Protein AF-A0A9W7AJX9-F1 (afdb_monomer_lite)

Structure (mmCIF, N/CA/C/O backbone):
data_AF-A0A9W7AJX9-F1
#
_entry.id   AF-A0A9W7AJX9-F1
#
loop_
_atom_site.group_PDB
_atom_site.id
_atom_site.type_symbol
_atom_site.label_atom_id
_atom_site.label_alt_id
_atom_site.label_comp_id
_atom_site.label_asym_id
_atom_site.label_entity_id
_atom_site.label_seq_id
_atom_site.pdbx_PDB_ins_code
_atom_site.Cartn_x
_atom_site.Cartn_y
_atom_site.Cartn_z
_atom_site.occupancy
_atom_site.B_iso_or_equiv
_atom_site.auth_seq_id
_atom_site.auth_comp_id
_atom_site.auth_asym_id
_atom_site.auth_atom_id
_atom_site.pdbx_PDB_model_num
ATOM 1 N N . MET A 1 1 ? 11.569 20.523 -18.823 1.00 48.12 1 MET A N 1
ATOM 2 C CA . MET A 1 1 ? 12.202 19.462 -18.014 1.00 48.12 1 MET A CA 1
ATOM 3 C C . MET A 1 1 ? 12.417 18.278 -18.931 1.00 48.12 1 MET A C 1
ATOM 5 O O . MET A 1 1 ? 11.441 17.774 -19.466 1.00 48.12 1 MET A O 1
ATOM 9 N N . THR A 1 2 ? 13.662 17.919 -19.218 1.00 55.69 2 THR A N 1
ATOM 10 C CA . THR A 1 2 ? 13.986 16.858 -20.180 1.00 55.69 2 THR A CA 1
ATOM 11 C C . THR A 1 2 ? 14.489 15.653 -19.416 1.00 55.69 2 THR A C 1
ATOM 13 O O . THR A 1 2 ? 15.436 15.772 -18.643 1.00 55.69 2 THR A O 1
ATOM 16 N N . ALA A 1 3 ? 13.837 14.516 -19.610 1.00 60.00 3 ALA A N 1
ATOM 17 C CA . ALA A 1 3 ? 14.310 13.248 -19.090 1.00 60.00 3 ALA A CA 1
ATOM 18 C C . ALA A 1 3 ? 15.737 12.938 -19.580 1.00 60.00 3 ALA A C 1
ATOM 20 O O . ALA A 1 3 ? 16.091 13.311 -20.701 1.00 60.00 3 ALA A O 1
ATOM 21 N N . ASP A 1 4 ? 16.548 12.284 -18.740 1.00 67.25 4 ASP A N 1
ATOM 22 C CA . ASP A 1 4 ? 17.967 12.022 -19.009 1.00 67.25 4 ASP A CA 1
ATOM 23 C C . ASP A 1 4 ? 18.208 10.522 -19.288 1.00 67.25 4 ASP A C 1
ATOM 25 O O . ASP A 1 4 ? 18.348 9.729 -18.354 1.00 67.25 4 ASP A O 1
ATOM 29 N N . PRO A 1 5 ? 18.300 10.101 -20.568 1.00 65.69 5 PRO A N 1
ATOM 30 C CA . PRO A 1 5 ? 18.590 8.718 -20.950 1.00 65.69 5 PRO A CA 1
ATOM 31 C C . PRO A 1 5 ? 19.890 8.180 -20.363 1.00 65.69 5 PRO A C 1
ATOM 33 O O . PRO A 1 5 ? 20.031 6.979 -20.128 1.00 65.69 5 PRO A O 1
ATOM 36 N N . ILE A 1 6 ? 20.864 9.070 -20.186 1.00 75.62 6 ILE A N 1
ATOM 37 C CA . ILE A 1 6 ? 22.201 8.724 -19.732 1.00 75.62 6 ILE A CA 1
ATOM 38 C C . ILE A 1 6 ? 22.153 8.448 -18.230 1.00 75.62 6 ILE A C 1
ATOM 40 O O . ILE A 1 6 ? 22.849 7.544 -17.768 1.00 75.62 6 ILE A O 1
ATOM 44 N N . CYS A 1 7 ? 21.286 9.131 -17.478 1.00 83.12 7 CYS A N 1
ATOM 45 C CA . CYS A 1 7 ? 21.107 8.921 -16.042 1.00 83.12 7 CYS A CA 1
ATOM 46 C C . CYS A 1 7 ? 20.819 7.450 -15.696 1.00 83.12 7 CYS A C 1
ATOM 48 O O . CYS A 1 7 ? 21.542 6.872 -14.889 1.00 83.12 7 CYS A O 1
ATOM 50 N N . PHE A 1 8 ? 19.876 6.781 -16.367 1.00 80.19 8 PHE A N 1
ATOM 51 C CA . PHE A 1 8 ? 19.540 5.380 -16.049 1.00 80.19 8 PHE A CA 1
ATOM 52 C C . PHE A 1 8 ? 20.730 4.436 -16.226 1.00 80.19 8 PHE A C 1
ATOM 54 O O . PHE A 1 8 ? 21.045 3.637 -15.349 1.00 80.19 8 PHE A O 1
ATOM 61 N N . VAL A 1 9 ? 21.437 4.556 -17.350 1.00 79.94 9 VAL A N 1
ATOM 62 C CA . VAL A 1 9 ? 22.540 3.645 -17.690 1.00 79.94 9 VAL A CA 1
ATOM 63 C C . VAL A 1 9 ? 23.849 3.995 -16.975 1.00 79.94 9 VAL A C 1
ATOM 65 O O . VAL A 1 9 ? 24.766 3.173 -16.950 1.00 79.94 9 VAL A O 1
ATOM 68 N N . THR A 1 10 ? 23.956 5.194 -16.387 1.00 84.69 10 THR A N 1
ATOM 69 C CA . THR A 1 10 ? 25.157 5.647 -15.663 1.00 84.69 10 THR A CA 1
ATOM 70 C C . THR A 1 10 ? 24.979 5.655 -14.148 1.00 84.69 10 THR A C 1
ATOM 72 O O . THR A 1 10 ? 25.815 5.086 -13.449 1.00 84.69 10 THR A O 1
ATOM 75 N N . LYS A 1 11 ? 23.902 6.256 -13.634 1.00 91.12 11 LYS A N 1
ATOM 76 C CA . LYS A 1 11 ? 23.589 6.387 -12.203 1.00 91.12 11 LYS A CA 1
ATOM 77 C C . LYS A 1 11 ? 22.873 5.161 -11.640 1.00 91.12 11 LYS A C 1
ATOM 79 O O . LYS A 1 11 ? 23.163 4.750 -10.523 1.00 91.12 11 LYS A O 1
ATOM 84 N N . CYS A 1 12 ? 22.022 4.530 -12.448 1.00 90.44 12 CYS A N 1
ATOM 85 C CA . CYS A 1 12 ? 21.309 3.292 -12.113 1.00 90.44 12 CYS A CA 1
ATOM 86 C C . CYS A 1 12 ? 21.875 2.080 -12.860 1.00 90.44 12 CYS A C 1
ATOM 88 O O . CYS A 1 12 ? 21.134 1.173 -13.242 1.00 90.44 12 CYS A O 1
ATOM 90 N N . LYS A 1 13 ? 23.186 2.072 -13.142 1.00 89.31 13 LYS A N 1
ATOM 91 C CA . LYS A 1 13 ? 23.815 1.062 -14.006 1.00 89.31 13 LYS A CA 1
ATOM 92 C C . LYS A 1 13 ? 23.604 -0.360 -13.487 1.00 89.31 13 LYS A C 1
ATOM 94 O O . LYS A 1 13 ? 23.239 -1.235 -14.263 1.00 89.31 13 LYS A O 1
ATOM 99 N N . SER A 1 14 ? 23.845 -0.592 -12.198 1.00 90.56 14 SER A N 1
ATOM 100 C CA . SER A 1 14 ? 23.689 -1.909 -11.568 1.00 90.56 14 SER A CA 1
ATOM 101 C C . SER A 1 14 ? 22.265 -2.434 -11.688 1.00 90.56 14 SER A C 1
ATOM 103 O O . SER A 1 14 ? 22.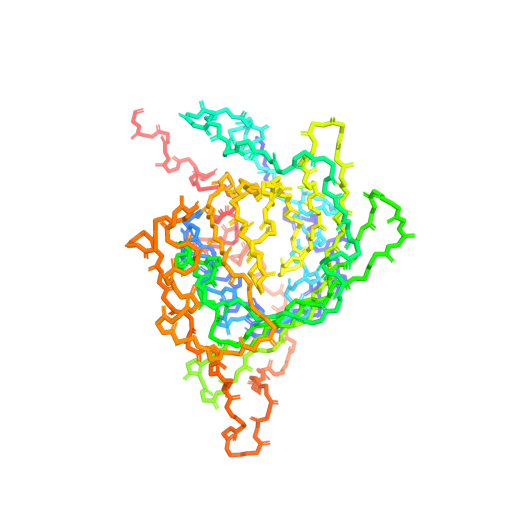061 -3.571 -12.099 1.00 90.56 14 SER A O 1
ATOM 105 N N . GLU A 1 15 ? 21.292 -1.586 -11.378 1.00 91.94 15 GLU A N 1
ATOM 106 C CA . GLU A 1 15 ? 19.873 -1.901 -11.432 1.00 91.94 15 GLU A CA 1
ATOM 107 C C . GLU A 1 15 ? 19.401 -2.077 -12.876 1.00 91.94 15 GLU A C 1
ATOM 109 O O . GLU A 1 15 ? 18.571 -2.925 -13.164 1.00 91.94 15 GLU A O 1
ATOM 114 N N . THR A 1 16 ? 19.952 -1.307 -13.816 1.00 87.25 16 THR A N 1
ATOM 115 C CA . THR A 1 16 ? 19.627 -1.441 -15.243 1.00 87.25 16 THR A CA 1
ATOM 116 C C . THR A 1 16 ? 20.141 -2.765 -15.799 1.00 87.25 16 THR A C 1
ATOM 118 O O . THR A 1 16 ? 19.436 -3.427 -16.556 1.00 87.25 16 THR A O 1
ATOM 121 N N . LEU A 1 17 ? 21.347 -3.185 -15.404 1.00 86.69 17 LEU A N 1
ATOM 122 C CA . LEU A 1 17 ? 21.926 -4.464 -15.820 1.00 86.69 17 LEU A CA 1
ATOM 123 C C . LEU A 1 17 ? 21.255 -5.676 -15.156 1.00 86.69 17 LEU A C 1
ATOM 125 O O . LEU A 1 17 ? 21.371 -6.777 -15.686 1.00 86.69 17 LEU A O 1
ATOM 129 N N . SER A 1 18 ? 20.562 -5.499 -14.027 1.00 88.88 18 SER A N 1
ATOM 130 C CA . SER A 1 18 ? 19.844 -6.586 -13.350 1.00 88.88 18 SER A CA 1
ATOM 131 C C . SER A 1 18 ? 18.424 -6.813 -13.873 1.00 88.88 18 SER A C 1
ATOM 133 O O . SER A 1 18 ? 17.804 -7.814 -13.514 1.00 88.88 18 SER A O 1
ATOM 135 N N . LEU A 1 19 ? 17.899 -5.921 -14.721 1.00 87.50 19 LEU A N 1
ATOM 136 C CA . LEU A 1 19 ? 16.560 -6.063 -15.285 1.00 87.50 19 LEU A CA 1
ATOM 137 C C . LEU A 1 19 ? 16.416 -7.370 -16.073 1.00 87.50 19 LEU A C 1
ATOM 139 O O . LEU A 1 19 ? 17.272 -7.758 -16.867 1.00 87.50 19 LEU A O 1
ATOM 143 N N . THR A 1 20 ? 15.272 -8.018 -15.880 1.00 86.62 20 THR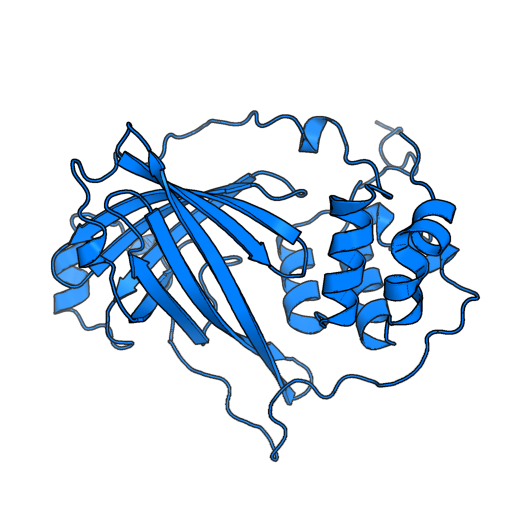 A N 1
ATOM 144 C CA . THR A 1 20 ? 14.906 -9.271 -16.551 1.00 86.62 20 THR A CA 1
ATOM 145 C C . THR A 1 20 ? 13.924 -9.006 -17.698 1.00 86.62 20 THR A C 1
ATOM 147 O O . THR A 1 20 ? 13.304 -7.936 -17.741 1.00 86.62 20 THR A O 1
ATOM 150 N N . PRO A 1 21 ? 13.669 -9.979 -18.594 1.00 85.75 21 PRO A N 1
ATOM 151 C CA . PRO A 1 21 ? 12.583 -9.879 -19.571 1.00 85.75 21 PRO A CA 1
ATOM 152 C C . PRO A 1 21 ? 11.220 -9.550 -18.940 1.00 85.75 21 PRO A C 1
ATOM 154 O O . PRO A 1 21 ? 10.439 -8.783 -19.505 1.00 85.75 21 PRO A O 1
ATOM 157 N N . THR A 1 22 ? 10.956 -10.062 -17.731 1.00 84.62 22 THR A N 1
ATOM 158 C CA . THR A 1 22 ? 9.739 -9.740 -16.966 1.00 84.62 22 THR A CA 1
ATOM 159 C C . THR A 1 22 ? 9.710 -8.263 -16.575 1.00 84.62 22 THR A C 1
ATOM 161 O O . THR A 1 22 ? 8.696 -7.592 -16.758 1.00 84.62 22 THR A O 1
ATOM 164 N N . SER A 1 23 ? 10.840 -7.727 -16.110 1.00 87.75 23 SER A N 1
ATOM 165 C CA . SER A 1 23 ? 10.971 -6.313 -15.754 1.00 87.75 23 SER A CA 1
ATOM 166 C C . SER A 1 23 ? 10.740 -5.403 -16.969 1.00 87.75 23 SER A C 1
ATOM 168 O O . SER A 1 23 ? 10.037 -4.403 -16.863 1.00 87.75 23 SER A O 1
ATOM 170 N N . VAL A 1 24 ? 11.243 -5.786 -18.149 1.00 87.38 24 VAL A N 1
ATOM 171 C CA . VAL A 1 24 ? 11.010 -5.057 -19.411 1.00 87.38 24 VAL A CA 1
ATOM 172 C C . VAL A 1 24 ? 9.534 -5.074 -19.812 1.00 87.38 24 VAL A C 1
ATOM 174 O O . VAL A 1 24 ? 9.000 -4.032 -20.192 1.00 87.38 24 VAL A O 1
ATOM 177 N N . LYS A 1 25 ? 8.849 -6.222 -19.696 1.00 88.25 25 LYS A N 1
ATOM 178 C CA . LYS A 1 25 ? 7.391 -6.308 -19.906 1.00 88.25 25 LYS A CA 1
ATOM 179 C C . LYS A 1 25 ? 6.641 -5.375 -18.947 1.00 88.25 25 LYS A C 1
ATOM 181 O O . LYS A 1 25 ? 5.732 -4.673 -19.383 1.00 88.25 25 LYS A O 1
ATOM 186 N N . GLY A 1 26 ? 7.069 -5.309 -17.685 1.00 89.88 26 GLY A N 1
ATOM 187 C CA . GLY A 1 26 ? 6.534 -4.379 -16.689 1.00 89.88 26 GLY A CA 1
ATOM 188 C C . GLY A 1 26 ? 6.709 -2.912 -17.079 1.00 89.88 26 GLY A C 1
ATOM 189 O O . GLY A 1 26 ? 5.731 -2.172 -17.094 1.00 89.88 26 GLY A O 1
ATOM 190 N N . LEU A 1 27 ? 7.919 -2.506 -17.472 1.00 90.12 27 LEU A N 1
ATOM 191 C CA . LEU A 1 27 ? 8.206 -1.130 -17.900 1.00 90.12 27 LEU A CA 1
ATOM 192 C C . LEU A 1 27 ? 7.396 -0.716 -19.138 1.00 90.12 27 LEU A C 1
ATOM 194 O O . LEU A 1 27 ? 6.854 0.388 -19.161 1.00 90.12 27 LEU A O 1
ATOM 198 N N . LYS A 1 28 ? 7.250 -1.605 -20.133 1.00 89.00 28 LYS A N 1
ATOM 199 C CA . LYS A 1 28 ? 6.390 -1.361 -21.309 1.00 89.00 28 LYS A CA 1
ATOM 200 C C . LYS A 1 28 ? 4.915 -1.247 -20.925 1.00 89.00 28 LYS A C 1
ATOM 202 O O . LYS A 1 28 ? 4.227 -0.356 -21.406 1.00 89.00 28 LYS A O 1
ATOM 207 N N . CYS A 1 29 ? 4.434 -2.128 -20.046 1.00 90.81 29 CYS A N 1
ATOM 208 C CA . CYS A 1 29 ? 3.060 -2.074 -19.548 1.00 90.81 29 CYS A CA 1
ATOM 209 C C . CYS A 1 29 ? 2.780 -0.730 -18.864 1.00 90.81 29 CYS A C 1
ATOM 211 O O . CYS A 1 29 ? 1.807 -0.063 -19.203 1.00 90.81 29 CYS A O 1
ATOM 213 N N . LEU A 1 30 ? 3.672 -0.299 -17.963 1.00 90.06 30 LEU A N 1
ATOM 214 C CA . LEU A 1 30 ? 3.555 0.992 -17.285 1.00 90.06 30 LEU A CA 1
ATOM 215 C C . LEU A 1 30 ? 3.510 2.141 -18.295 1.00 90.06 30 LEU A C 1
ATOM 217 O O . LEU A 1 30 ? 2.596 2.959 -18.233 1.00 90.06 30 LEU A O 1
ATOM 221 N N . GLY A 1 31 ? 4.437 2.174 -19.258 1.00 87.62 31 GLY A N 1
ATOM 222 C CA . GLY A 1 31 ? 4.467 3.199 -20.305 1.00 87.62 31 GLY A CA 1
ATOM 223 C C . GLY A 1 31 ? 3.159 3.312 -21.095 1.00 87.62 31 GLY A C 1
ATOM 224 O O . GLY A 1 31 ? 2.660 4.414 -21.326 1.00 87.62 31 GLY A O 1
ATOM 225 N N . GLN A 1 32 ? 2.533 2.180 -21.421 1.00 89.25 32 GLN A N 1
ATOM 226 C CA . GLN A 1 32 ? 1.229 2.137 -22.096 1.00 89.25 32 GLN A CA 1
ATOM 227 C C . GLN A 1 32 ? 0.073 2.693 -21.255 1.00 89.25 32 GLN A C 1
ATOM 229 O O . GLN A 1 32 ? -0.927 3.131 -21.824 1.00 89.25 32 GLN A O 1
ATOM 234 N N . CYS A 1 33 ? 0.200 2.723 -19.927 1.00 86.38 33 CYS A N 1
ATOM 235 C CA . CYS A 1 33 ? -0.829 3.278 -19.050 1.00 86.38 33 CYS A CA 1
ATOM 236 C C . CYS A 1 33 ? -0.951 4.799 -19.133 1.00 86.38 33 CYS A C 1
ATOM 238 O O . CYS A 1 33 ? -1.946 5.338 -18.655 1.00 86.38 33 CYS A O 1
ATOM 240 N N . LYS A 1 34 ? 0.041 5.504 -19.698 1.00 83.56 34 LYS A N 1
ATOM 241 C CA . LYS A 1 34 ? 0.029 6.969 -19.842 1.00 83.56 34 LYS A CA 1
ATOM 242 C C . LYS A 1 34 ? -0.391 7.705 -18.553 1.00 83.56 34 LYS A C 1
ATOM 244 O O . LYS A 1 34 ? -1.210 8.619 -18.585 1.00 83.56 34 LYS A O 1
ATOM 249 N N . GLY A 1 35 ? 0.140 7.261 -17.411 1.00 78.38 35 GLY A N 1
ATOM 250 C CA . GLY A 1 35 ? -0.111 7.839 -16.081 1.00 78.38 35 GLY A CA 1
ATOM 251 C C . GLY A 1 35 ? -1.411 7.404 -15.392 1.00 78.38 35 GLY A C 1
ATOM 252 O O . GLY A 1 35 ? -1.662 7.817 -14.264 1.00 78.38 35 GLY A O 1
ATOM 253 N N . GLU A 1 36 ? -2.235 6.558 -16.017 1.00 83.56 36 GLU A N 1
ATOM 254 C CA . GLU A 1 36 ? -3.484 6.076 -15.419 1.00 83.56 36 GLU A CA 1
ATOM 255 C C . GLU A 1 36 ? -3.206 5.088 -14.269 1.00 83.56 36 GLU A C 1
ATOM 257 O O . GLU A 1 36 ? -2.549 4.056 -14.451 1.00 83.56 36 GLU A O 1
ATOM 262 N N . GLN A 1 37 ? -3.693 5.417 -13.068 1.00 79.44 37 GLN A N 1
ATOM 263 C CA . GLN A 1 37 ? -3.345 4.717 -11.827 1.00 79.44 37 GLN A CA 1
ATOM 264 C C . GLN A 1 37 ? -3.837 3.264 -11.806 1.00 79.44 37 GLN A C 1
ATOM 266 O O . GLN A 1 37 ? -3.087 2.371 -11.413 1.00 79.44 37 GLN A O 1
ATOM 271 N N . LYS A 1 38 ? -5.070 2.994 -12.256 1.00 83.06 38 LYS A N 1
ATOM 272 C CA . LYS A 1 38 ? -5.641 1.639 -12.235 1.00 83.06 38 LYS A CA 1
ATOM 273 C C . LYS A 1 38 ? -4.861 0.697 -13.150 1.00 83.06 38 LYS A C 1
ATOM 275 O O . LYS A 1 38 ? -4.562 -0.430 -12.755 1.00 83.06 38 LYS A O 1
ATOM 280 N N . CYS A 1 39 ? -4.511 1.160 -14.343 1.00 87.25 39 CYS A N 1
ATOM 281 C CA . CYS A 1 39 ? -3.666 0.457 -15.294 1.00 87.25 39 CYS A CA 1
ATOM 282 C C . CYS A 1 39 ? -2.281 0.199 -14.695 1.00 87.25 39 CYS A C 1
ATOM 284 O O . CYS A 1 39 ? -1.812 -0.940 -14.713 1.00 87.25 39 CYS A O 1
ATOM 286 N N . ALA A 1 40 ? -1.657 1.212 -14.082 1.00 87.19 40 ALA A N 1
ATOM 287 C CA . ALA A 1 40 ? -0.343 1.057 -13.465 1.00 87.19 40 ALA A CA 1
ATOM 288 C C . ALA A 1 40 ? -0.354 -0.007 -12.354 1.00 87.19 40 ALA A C 1
ATOM 290 O O . ALA A 1 40 ? 0.495 -0.900 -12.346 1.00 87.19 40 ALA A O 1
ATOM 291 N N . SER A 1 41 ? -1.361 0.008 -11.474 1.00 83.19 41 SER A N 1
ATOM 292 C CA . SER A 1 41 ? -1.538 -1.020 -10.441 1.00 83.19 41 SER A CA 1
ATOM 293 C C . SER A 1 41 ? -1.703 -2.425 -11.027 1.00 83.19 41 SER A C 1
ATOM 295 O O . SER A 1 41 ? -1.143 -3.379 -10.491 1.00 83.19 41 SER A O 1
ATOM 297 N N . GLN A 1 42 ? -2.411 -2.579 -12.149 1.00 84.69 42 GLN A N 1
ATOM 298 C CA . GLN A 1 42 ? -2.520 -3.870 -12.840 1.00 84.69 42 GLN A CA 1
ATOM 299 C C . GLN A 1 42 ? -1.176 -4.332 -13.419 1.00 84.69 42 GLN A C 1
ATOM 301 O O . GLN A 1 42 ? -0.826 -5.507 -13.286 1.00 84.69 42 GLN A O 1
ATOM 306 N N . CYS A 1 43 ? -0.396 -3.420 -14.006 1.00 88.44 43 CYS A N 1
ATOM 307 C CA . CYS A 1 43 ? 0.952 -3.721 -14.486 1.00 88.44 43 CYS A CA 1
ATOM 308 C C . CYS A 1 43 ? 1.874 -4.168 -13.348 1.00 88.44 43 CYS A C 1
ATOM 310 O O . CYS A 1 43 ? 2.585 -5.163 -13.503 1.00 88.44 43 CYS A O 1
ATOM 312 N N . PHE A 1 44 ? 1.834 -3.488 -12.198 1.00 86.56 44 PHE A N 1
ATOM 313 C CA . PHE A 1 44 ? 2.601 -3.890 -11.021 1.00 86.56 44 PHE A CA 1
ATOM 314 C C . PHE A 1 44 ? 2.196 -5.275 -10.529 1.00 86.56 44 PHE A C 1
ATOM 316 O O . PHE A 1 44 ? 3.053 -6.147 -10.407 1.00 86.56 44 PHE A O 1
ATOM 323 N N . ASN A 1 45 ? 0.897 -5.525 -10.355 1.00 79.56 45 ASN A N 1
ATOM 324 C CA . ASN A 1 45 ? 0.388 -6.828 -9.920 1.00 79.56 45 ASN A CA 1
ATOM 325 C C . ASN A 1 45 ? 0.845 -7.975 -10.837 1.00 79.56 45 ASN A C 1
ATOM 327 O O . ASN A 1 45 ? 1.065 -9.094 -10.372 1.00 79.56 45 ASN A O 1
ATOM 331 N N . LYS A 1 46 ? 0.995 -7.697 -12.138 1.00 82.31 46 LYS A N 1
ATOM 332 C CA . LYS A 1 46 ? 1.367 -8.692 -13.143 1.00 82.31 46 LYS A CA 1
ATOM 333 C C . LYS A 1 46 ? 2.875 -8.900 -13.284 1.00 82.31 46 LYS A C 1
ATOM 335 O O . LYS A 1 46 ? 3.311 -10.042 -13.411 1.00 82.31 46 LYS A O 1
ATOM 340 N N . TYR A 1 47 ? 3.662 -7.825 -13.283 1.00 86.12 47 TYR A N 1
ATOM 341 C CA . TYR A 1 47 ? 5.066 -7.857 -13.714 1.00 86.12 47 TYR A CA 1
ATOM 342 C C . TYR A 1 47 ? 6.080 -7.455 -12.642 1.00 86.12 47 TYR A C 1
ATOM 344 O O . TYR A 1 47 ? 7.281 -7.478 -12.918 1.00 86.12 47 TYR A O 1
ATOM 352 N N . THR A 1 48 ? 5.646 -7.080 -11.436 1.00 83.56 48 THR A N 1
ATOM 353 C CA . THR A 1 48 ? 6.582 -6.639 -10.398 1.00 83.56 48 THR A CA 1
ATOM 354 C C . THR A 1 48 ? 7.631 -7.707 -10.064 1.00 83.56 48 THR A C 1
ATOM 356 O O . THR A 1 48 ? 7.353 -8.915 -10.039 1.00 83.56 48 THR A O 1
ATOM 359 N N . SER A 1 49 ? 8.862 -7.259 -9.812 1.00 82.81 49 SER A N 1
ATOM 360 C CA . SER A 1 49 ? 10.010 -8.079 -9.427 1.00 82.81 49 SER A CA 1
ATOM 361 C C . SER A 1 49 ? 11.018 -7.261 -8.619 1.00 82.81 49 SER A C 1
ATOM 363 O O . SER A 1 49 ? 11.100 -6.063 -8.858 1.00 82.81 49 SER A O 1
ATOM 365 N N . PRO A 1 50 ? 11.823 -7.858 -7.716 1.00 85.50 50 PRO A N 1
ATOM 366 C CA . PRO A 1 50 ? 12.863 -7.132 -6.985 1.00 85.50 50 PRO A CA 1
ATOM 367 C C . PRO A 1 50 ? 13.788 -6.320 -7.896 1.00 85.50 50 PRO A C 1
ATOM 369 O O . PRO A 1 50 ? 14.197 -5.220 -7.541 1.00 85.50 50 PRO A O 1
ATOM 372 N N . GLU A 1 51 ? 14.084 -6.834 -9.090 1.00 89.31 51 GLU A N 1
ATOM 373 C CA . GLU A 1 51 ? 14.892 -6.145 -10.096 1.00 89.31 51 GLU A CA 1
ATOM 374 C C . GLU A 1 51 ? 14.164 -4.912 -10.652 1.00 89.31 51 GLU A C 1
ATOM 376 O O . GLU A 1 51 ? 14.758 -3.839 -10.742 1.00 89.31 51 GLU A O 1
ATOM 381 N N . LEU A 1 52 ? 12.866 -5.034 -10.965 1.00 89.62 52 LEU A N 1
ATOM 382 C CA . LEU A 1 52 ? 12.044 -3.904 -11.406 1.00 89.62 52 LEU A CA 1
ATOM 383 C C . LEU A 1 52 ? 11.876 -2.859 -10.293 1.00 89.62 52 LEU A C 1
ATOM 385 O O . LEU A 1 52 ? 12.038 -1.671 -10.548 1.00 89.62 52 LEU A O 1
ATOM 389 N N . GLU A 1 53 ? 11.596 -3.293 -9.065 1.00 89.81 53 GLU A N 1
ATOM 390 C CA . GLU A 1 53 ? 11.439 -2.425 -7.893 1.00 89.81 53 GLU A CA 1
ATOM 391 C C . GLU A 1 53 ? 12.732 -1.656 -7.593 1.00 89.81 53 GLU A C 1
ATOM 393 O O . GLU A 1 53 ? 12.706 -0.440 -7.411 1.00 89.81 53 GLU A O 1
ATOM 398 N N . SER A 1 54 ? 13.882 -2.339 -7.610 1.00 91.81 54 SER A N 1
ATOM 399 C CA . SER A 1 54 ? 15.186 -1.699 -7.415 1.00 91.81 54 SER A CA 1
ATOM 400 C C . SER A 1 54 ? 15.480 -0.676 -8.508 1.00 91.81 54 SER A C 1
ATOM 402 O O . SER A 1 54 ? 16.009 0.401 -8.222 1.00 91.81 54 SER A O 1
ATOM 404 N N . TRP A 1 55 ? 15.139 -0.995 -9.759 1.00 92.06 55 TRP A N 1
ATOM 405 C CA . TRP A 1 55 ? 15.332 -0.075 -10.871 1.00 92.06 55 TRP A CA 1
ATOM 406 C C . TRP A 1 55 ? 14.442 1.159 -10.750 1.00 92.06 55 TRP A C 1
ATOM 408 O O . TRP A 1 55 ? 14.952 2.272 -10.850 1.00 92.06 55 TRP A O 1
ATOM 418 N N . LEU A 1 56 ? 13.146 0.978 -10.472 1.00 91.50 56 LEU A N 1
ATOM 419 C CA . LEU A 1 56 ? 12.195 2.075 -10.269 1.00 91.50 56 LEU A CA 1
ATOM 420 C C . LEU A 1 56 ? 12.630 2.974 -9.114 1.00 91.50 56 LEU A C 1
ATOM 422 O O . LEU A 1 56 ? 12.651 4.193 -9.270 1.00 91.50 56 LEU A O 1
ATOM 426 N N . ASN A 1 57 ? 13.063 2.381 -7.998 1.00 91.50 57 ASN A N 1
ATOM 427 C CA . ASN A 1 57 ? 13.581 3.132 -6.863 1.00 91.50 57 ASN A CA 1
ATOM 428 C C . ASN A 1 57 ? 14.773 4.017 -7.251 1.00 91.50 57 ASN A C 1
ATOM 430 O O . ASN A 1 57 ? 14.791 5.210 -6.944 1.00 91.50 57 ASN A O 1
ATOM 434 N N . CYS A 1 58 ? 15.764 3.446 -7.943 1.00 91.94 58 CYS A N 1
ATOM 435 C CA . CYS A 1 58 ? 16.926 4.210 -8.376 1.00 91.94 58 CYS A CA 1
ATOM 436 C C . CYS A 1 58 ? 16.531 5.329 -9.343 1.00 91.94 58 CYS A C 1
ATOM 438 O O . CYS A 1 58 ? 16.871 6.493 -9.140 1.00 91.94 58 CYS A O 1
ATOM 440 N N . ALA A 1 59 ? 15.804 4.959 -10.394 1.00 88.69 59 ALA A N 1
ATOM 441 C CA . ALA A 1 59 ? 15.532 5.818 -11.527 1.00 88.69 59 ALA A CA 1
ATOM 442 C C . ALA A 1 59 ? 14.591 6.974 -11.183 1.00 88.69 59 ALA A C 1
ATOM 444 O O . ALA A 1 59 ? 14.767 8.072 -11.704 1.00 88.69 59 ALA A O 1
ATOM 445 N N . LEU A 1 60 ? 13.590 6.729 -10.339 1.00 86.50 60 LEU A N 1
ATOM 446 C CA . LEU A 1 60 ? 12.512 7.681 -10.086 1.00 86.50 60 LEU A CA 1
ATOM 447 C C . LEU A 1 60 ? 12.678 8.433 -8.771 1.00 86.50 60 LEU A C 1
ATOM 449 O O . LEU A 1 60 ? 12.358 9.615 -8.726 1.00 86.50 60 LEU A O 1
ATOM 453 N N . GLU A 1 61 ? 13.214 7.792 -7.732 1.00 86.31 61 GLU A N 1
ATOM 454 C CA . GLU A 1 61 ? 13.347 8.433 -6.420 1.00 86.31 61 GLU A CA 1
ATOM 455 C C . GLU A 1 61 ? 14.770 8.894 -6.133 1.00 86.31 61 GLU A C 1
ATOM 457 O O . GLU A 1 61 ? 14.990 10.041 -5.752 1.00 86.31 61 GLU A O 1
ATOM 462 N N . ARG A 1 62 ? 15.751 7.998 -6.295 1.00 90.25 62 ARG A N 1
ATOM 463 C CA . ARG A 1 62 ? 17.123 8.258 -5.838 1.00 90.25 62 ARG A CA 1
ATOM 464 C C . ARG A 1 62 ? 17.855 9.238 -6.745 1.00 90.25 62 ARG A C 1
ATOM 466 O O . ARG A 1 62 ? 18.487 10.169 -6.260 1.00 90.25 62 ARG A O 1
ATOM 473 N N . GLU A 1 63 ? 17.769 9.016 -8.052 1.00 90.88 63 GLU A N 1
ATOM 474 C CA . GLU A 1 63 ? 18.516 9.778 -9.058 1.00 90.88 63 GLU A CA 1
ATOM 475 C C . GLU A 1 63 ? 17.621 10.726 -9.865 1.00 90.88 63 GLU A C 1
ATOM 477 O O . GLU A 1 63 ? 18.134 11.571 -10.595 1.00 90.88 63 GLU A O 1
ATOM 482 N N . SER A 1 64 ? 16.290 10.614 -9.733 1.00 85.94 64 SER A N 1
ATOM 483 C CA . SER A 1 64 ? 15.311 11.454 -10.445 1.00 85.94 64 SER A CA 1
ATOM 484 C C . SER A 1 64 ? 15.571 11.546 -11.962 1.00 85.94 64 SER A C 1
ATOM 486 O O . SER A 1 64 ? 15.471 12.614 -12.567 1.00 85.94 64 SER A O 1
ATOM 488 N N . CYS A 1 65 ? 15.914 10.426 -12.604 1.00 83.88 65 CYS A N 1
ATOM 489 C CA . CYS A 1 65 ? 16.246 10.367 -14.031 1.00 83.88 65 CYS A CA 1
ATOM 490 C C . CYS A 1 65 ? 15.059 10.746 -14.949 1.00 83.88 65 CYS A C 1
ATOM 492 O O . CYS A 1 65 ? 15.272 11.120 -16.109 1.00 83.88 65 CYS A O 1
ATOM 494 N N . LEU A 1 66 ? 13.817 10.670 -14.444 1.00 77.19 66 LEU A N 1
ATOM 495 C CA . LEU A 1 66 ? 12.616 11.236 -15.070 1.00 77.19 66 LEU A CA 1
ATOM 496 C C . LEU A 1 66 ? 12.078 12.398 -14.225 1.00 77.19 66 LEU A C 1
ATOM 498 O O . LEU A 1 66 ? 11.610 12.160 -13.112 1.00 77.19 66 LEU A O 1
ATOM 502 N N . PRO A 1 67 ? 12.088 13.640 -14.735 1.00 66.94 67 PRO A N 1
ATOM 503 C CA . PRO A 1 67 ? 11.479 14.753 -14.029 1.00 66.94 67 PRO A CA 1
ATOM 504 C C . PRO A 1 67 ? 9.951 14.637 -14.066 1.00 66.94 67 PRO A C 1
ATOM 506 O O . PRO A 1 67 ? 9.356 14.473 -15.135 1.00 66.94 67 PRO A O 1
ATOM 509 N N . LEU A 1 68 ? 9.327 14.760 -12.896 1.00 66.31 68 LEU A N 1
ATOM 510 C CA . LEU A 1 68 ? 7.875 14.802 -12.754 1.00 66.31 68 LEU A CA 1
ATOM 511 C C . LEU A 1 68 ? 7.321 16.167 -13.179 1.00 66.31 68 LEU A C 1
ATOM 513 O O . LEU A 1 68 ? 7.986 17.188 -12.972 1.00 66.31 68 LEU A O 1
ATOM 517 N N . PRO A 1 69 ? 6.106 16.225 -13.748 1.00 58.78 69 PRO A N 1
ATOM 518 C CA . PRO A 1 69 ? 5.456 17.499 -14.014 1.00 58.78 69 PRO A CA 1
ATOM 519 C C . PRO A 1 69 ? 5.214 18.281 -12.703 1.00 58.78 69 PRO A C 1
ATOM 521 O O . PRO A 1 69 ? 4.910 17.674 -11.677 1.00 58.78 69 PRO A O 1
ATOM 524 N N . PRO A 1 70 ? 5.273 19.629 -12.713 1.00 49.44 70 PRO A N 1
ATOM 525 C CA . PRO A 1 70 ? 5.026 20.456 -11.526 1.00 49.44 70 PRO A CA 1
ATOM 526 C C . PRO A 1 70 ? 3.666 20.204 -10.857 1.00 49.44 70 PRO A C 1
ATOM 528 O O . PRO A 1 70 ? 3.541 20.334 -9.644 1.00 49.44 70 PRO A O 1
ATOM 531 N N . SER A 1 71 ? 2.649 19.809 -11.626 1.00 46.81 71 SER A N 1
ATOM 532 C CA . SER A 1 71 ? 1.326 19.444 -11.106 1.00 46.81 71 SER A CA 1
ATOM 533 C C . SER A 1 71 ? 1.322 18.138 -10.306 1.00 46.81 71 SER A C 1
ATOM 535 O O . SER A 1 71 ? 0.489 17.988 -9.422 1.00 46.81 71 SER A O 1
ATOM 537 N N . ALA A 1 72 ? 2.274 17.233 -10.556 1.00 46.72 72 ALA A N 1
ATOM 538 C CA . ALA A 1 72 ? 2.534 16.071 -9.704 1.00 46.72 72 ALA A CA 1
ATOM 539 C C . ALA A 1 72 ? 3.323 16.441 -8.432 1.00 46.72 72 ALA A C 1
ATOM 541 O O . ALA A 1 72 ? 3.527 15.595 -7.573 1.00 46.72 72 ALA A O 1
ATOM 542 N N . THR A 1 73 ? 3.766 17.700 -8.307 1.00 42.03 73 THR A N 1
ATOM 543 C CA . THR A 1 73 ? 4.426 18.242 -7.106 1.00 42.03 73 THR A CA 1
ATOM 544 C C . THR A 1 73 ? 3.553 19.239 -6.334 1.00 42.03 73 THR A C 1
ATOM 546 O O . THR A 1 73 ? 3.942 19.682 -5.257 1.00 42.03 73 THR A O 1
ATOM 549 N N . SER A 1 74 ? 2.383 19.619 -6.870 1.00 41.12 74 SER A N 1
ATOM 550 C CA . SER A 1 74 ? 1.458 20.562 -6.234 1.00 41.12 74 SER A CA 1
ATOM 551 C C . SER A 1 74 ? 0.228 19.839 -5.677 1.00 41.12 74 SER A C 1
ATOM 553 O O . SER A 1 74 ? -0.773 19.659 -6.378 1.00 41.12 74 SER A O 1
ATOM 555 N N . SER A 1 75 ? 0.312 19.481 -4.396 1.00 45.97 75 SER A N 1
ATOM 556 C CA . SER A 1 75 ? -0.730 18.936 -3.514 1.00 45.97 75 SER A CA 1
ATOM 557 C C . SER A 1 75 ? -1.917 19.897 -3.342 1.00 45.97 75 SER A C 1
ATOM 559 O O . SER A 1 75 ? -2.097 20.555 -2.310 1.00 45.97 75 SER A O 1
ATOM 561 N N . SER A 1 76 ? -2.702 20.078 -4.396 1.00 46.09 76 SER A N 1
ATOM 562 C CA . SER A 1 76 ? -3.815 21.023 -4.396 1.00 46.09 76 SER A CA 1
ATOM 563 C C . SER A 1 76 ? -5.025 20.417 -5.089 1.00 46.09 76 SER A C 1
ATOM 565 O O . SER A 1 76 ? -5.321 20.788 -6.214 1.00 46.09 76 SER A O 1
ATOM 567 N N . ILE A 1 77 ? -5.726 19.515 -4.388 1.00 40.84 77 ILE A N 1
ATOM 568 C CA . ILE A 1 77 ? -7.199 19.385 -4.365 1.00 40.84 77 ILE A CA 1
ATOM 569 C C . ILE A 1 77 ? -7.603 18.782 -2.997 1.00 40.84 77 ILE A C 1
ATOM 571 O O . ILE A 1 77 ? -7.949 17.618 -2.823 1.00 40.84 77 ILE A O 1
ATOM 575 N N . VAL A 1 78 ? -7.604 19.636 -1.970 1.00 52.47 78 VAL A N 1
ATOM 576 C CA . VAL A 1 78 ? -8.341 19.378 -0.725 1.00 52.47 78 VAL A CA 1
ATOM 577 C C . VAL A 1 78 ? -9.811 19.672 -1.003 1.00 52.47 78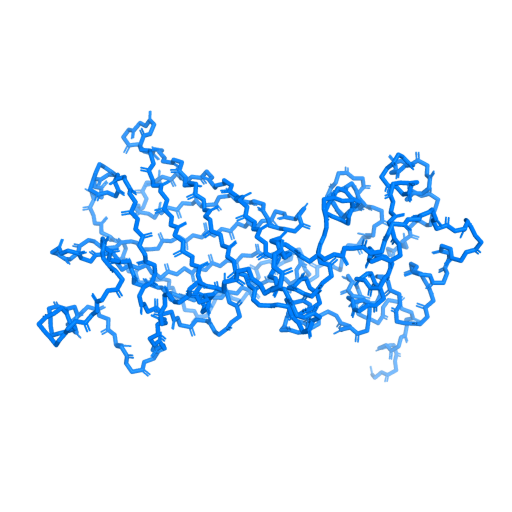 VAL A C 1
ATOM 579 O O . VAL A 1 78 ? -10.198 20.836 -1.061 1.00 52.47 78 VAL A O 1
ATOM 582 N N . THR A 1 79 ? -10.651 18.653 -1.182 1.00 53.84 79 THR A N 1
ATOM 583 C CA . THR A 1 79 ? -12.107 18.882 -1.312 1.00 53.84 79 THR A CA 1
ATOM 584 C C . THR A 1 79 ? -12.961 18.153 -0.286 1.00 53.84 79 THR A C 1
ATOM 586 O O . THR A 1 79 ? -14.139 18.470 -0.153 1.00 53.84 79 THR A O 1
ATOM 589 N N . SER A 1 80 ? -12.399 17.268 0.542 1.00 56.34 80 SER A N 1
ATOM 590 C CA . SER A 1 80 ? -13.065 16.839 1.780 1.00 56.34 80 SER A CA 1
ATOM 591 C C . SER A 1 80 ? -12.049 16.456 2.858 1.00 56.34 80 SER A C 1
ATOM 593 O O . SER A 1 80 ? -11.104 15.715 2.568 1.00 56.34 80 SER A O 1
ATOM 595 N N . PRO A 1 81 ? -12.194 16.959 4.094 1.00 77.31 81 PRO A N 1
ATOM 596 C CA . PRO A 1 81 ? -11.333 16.565 5.200 1.00 77.31 81 PRO A CA 1
ATOM 597 C C . PRO A 1 81 ? -11.546 15.085 5.544 1.00 77.31 81 PRO A C 1
ATOM 599 O O . PRO A 1 81 ? -12.632 14.541 5.338 1.00 77.31 81 PRO A O 1
ATOM 602 N N . LEU A 1 82 ? -10.505 14.433 6.065 1.00 88.69 82 LEU A N 1
ATOM 603 C CA . LEU A 1 82 ? -10.667 13.141 6.734 1.00 88.69 82 LEU A CA 1
ATOM 604 C C . LEU A 1 82 ? -11.659 13.276 7.900 1.00 88.69 82 LEU A C 1
ATOM 606 O O . LEU A 1 82 ? -11.747 14.356 8.497 1.00 88.69 82 LEU A O 1
ATOM 610 N N . PRO A 1 83 ? -12.382 12.203 8.268 1.00 91.06 83 PRO A N 1
ATOM 611 C CA . PRO A 1 83 ? -13.168 12.222 9.492 1.00 91.06 83 PRO A CA 1
ATOM 612 C C . PRO A 1 83 ? -12.256 12.497 10.701 1.00 91.06 83 PRO A C 1
ATOM 614 O O . PRO A 1 83 ? -11.086 12.099 10.683 1.00 91.06 83 PRO A O 1
ATOM 617 N N . PRO A 1 84 ? -12.761 13.147 11.765 1.00 91.88 84 PRO A N 1
ATOM 618 C CA . PRO A 1 84 ? -11.965 13.406 12.959 1.00 91.88 84 PRO A CA 1
ATOM 619 C C . PRO A 1 84 ? -11.402 12.105 13.555 1.00 91.88 84 PRO A C 1
ATOM 621 O O . PRO A 1 84 ? -12.169 11.144 13.720 1.00 91.88 84 PRO A O 1
ATOM 624 N N . PRO A 1 85 ? -10.102 12.067 13.896 1.00 92.19 85 PRO A N 1
ATOM 625 C CA . PRO A 1 85 ? -9.478 10.879 14.456 1.00 92.19 85 PRO A CA 1
ATOM 626 C C . PRO A 1 85 ? -9.957 10.631 15.890 1.00 92.19 85 PRO A C 1
ATOM 628 O O . PRO A 1 85 ? -10.530 11.508 16.550 1.00 92.19 85 PRO A O 1
ATOM 631 N N . GLU A 1 86 ? -9.727 9.418 16.390 1.00 92.50 86 GLU A N 1
ATOM 632 C CA . GLU A 1 86 ? -9.944 9.107 17.800 1.00 92.50 86 GLU A CA 1
ATOM 633 C C . GLU A 1 86 ? -8.993 9.921 18.689 1.00 92.50 86 GLU A C 1
ATOM 635 O O . GLU A 1 86 ? -7.773 9.888 18.541 1.00 92.50 86 GLU A O 1
ATOM 640 N N . GLN A 1 87 ? -9.566 10.658 19.640 1.00 89.19 87 GLN A N 1
ATOM 641 C CA . GLN A 1 87 ? -8.790 11.428 20.608 1.00 89.19 87 GLN A CA 1
ATOM 642 C C . GLN A 1 87 ? -8.053 10.484 21.562 1.00 89.19 87 GLN A C 1
ATOM 644 O O . GLN A 1 87 ? -8.664 9.575 22.122 1.00 89.19 87 GLN A O 1
ATOM 649 N N . ASN A 1 88 ? -6.765 10.746 21.800 1.00 89.38 88 ASN A N 1
ATOM 650 C CA . ASN A 1 88 ? -5.898 9.926 22.658 1.00 89.38 88 ASN A CA 1
ATOM 651 C C . ASN A 1 88 ? -5.825 8.451 22.222 1.00 89.38 88 ASN A C 1
ATOM 653 O O . ASN A 1 88 ? -5.912 7.548 23.057 1.00 89.38 88 ASN A O 1
ATOM 657 N N . LEU A 1 89 ? -5.681 8.208 20.916 1.00 94.88 89 LEU A N 1
ATOM 658 C CA . LEU A 1 89 ? -5.491 6.869 20.363 1.00 94.88 89 LEU A CA 1
ATOM 659 C C . LEU A 1 89 ? -4.331 6.138 21.066 1.00 94.88 89 LEU A C 1
ATOM 661 O O . LEU A 1 89 ? -3.173 6.537 20.967 1.00 94.88 89 LEU A O 1
ATOM 665 N N . ASP A 1 90 ? -4.646 5.036 21.746 1.00 95.12 90 ASP A N 1
ATOM 666 C CA . ASP A 1 90 ? -3.648 4.142 22.336 1.00 95.12 90 ASP A CA 1
ATOM 667 C C . ASP A 1 90 ? -3.157 3.142 21.284 1.00 95.12 90 ASP A C 1
ATOM 669 O O . ASP A 1 90 ? -3.866 2.196 20.925 1.00 95.12 90 ASP A O 1
ATOM 673 N N . LEU A 1 91 ? -1.923 3.334 20.810 1.00 96.62 91 LEU A N 1
ATOM 674 C CA . LEU A 1 91 ? -1.314 2.491 19.777 1.00 96.62 91 LEU A CA 1
ATOM 675 C C . LEU A 1 91 ? -1.186 1.020 20.198 1.00 96.62 91 LEU A C 1
ATOM 677 O O . LEU A 1 91 ? -1.161 0.142 19.335 1.00 96.62 91 LEU A O 1
ATOM 681 N N . ASN A 1 92 ? -1.188 0.708 21.499 1.00 96.69 92 ASN A N 1
ATOM 682 C CA . ASN A 1 92 ? -1.156 -0.681 21.964 1.00 96.69 92 ASN A CA 1
ATOM 683 C C . ASN A 1 92 ? -2.407 -1.463 21.557 1.00 96.69 92 ASN A C 1
ATOM 685 O O . ASN A 1 92 ? -2.322 -2.671 21.333 1.00 96.69 92 ASN A O 1
ATOM 689 N N . LYS A 1 93 ? -3.551 -0.788 21.378 1.00 96.44 93 LYS A N 1
ATOM 690 C CA . LYS A 1 93 ? -4.781 -1.422 20.879 1.00 96.44 93 LYS A CA 1
ATOM 691 C C . LYS A 1 93 ? -4.639 -1.927 19.443 1.00 96.44 93 LYS A C 1
ATOM 693 O O . LYS A 1 93 ? -5.349 -2.852 19.054 1.00 96.44 93 LYS A O 1
ATOM 698 N N . LEU A 1 94 ? -3.708 -1.359 18.675 1.00 97.56 94 LEU A N 1
ATOM 699 C CA . LEU A 1 94 ? -3.412 -1.783 17.308 1.00 97.56 94 LEU A CA 1
ATOM 700 C C . LEU A 1 94 ? -2.440 -2.969 17.261 1.00 97.56 94 LEU A C 1
ATOM 702 O O . LEU A 1 94 ? -2.367 -3.632 16.236 1.00 97.56 94 LEU A O 1
ATOM 706 N N . SER A 1 95 ? -1.729 -3.281 18.347 1.00 97.88 95 SER A N 1
ATOM 707 C CA . SER A 1 95 ? -0.644 -4.274 18.361 1.00 97.88 95 SER A CA 1
ATOM 708 C C . SER A 1 95 ? -1.063 -5.659 17.852 1.00 97.88 95 SER A C 1
ATOM 710 O O . SER A 1 95 ? -2.140 -6.153 18.178 1.00 97.88 95 SER A O 1
ATOM 712 N N . GLY A 1 96 ? -0.208 -6.328 17.085 1.00 98.00 96 GLY A N 1
ATOM 713 C CA . GLY A 1 96 ? -0.412 -7.683 16.579 1.00 98.00 96 GLY A CA 1
ATOM 714 C C . GLY A 1 96 ? -1.036 -7.741 15.185 1.00 98.00 96 GLY A C 1
ATOM 715 O O . GLY A 1 96 ? -1.119 -6.749 14.467 1.00 98.00 96 GLY A O 1
ATOM 716 N N . LYS A 1 97 ? -1.454 -8.945 14.791 1.00 98.12 97 LYS A N 1
ATOM 717 C CA . LYS A 1 97 ? -1.915 -9.247 13.431 1.00 98.12 97 LYS A CA 1
ATOM 718 C C . LYS A 1 97 ? -3.382 -8.873 13.205 1.00 98.12 97 LYS A C 1
ATOM 720 O O . LYS A 1 97 ? -4.221 -9.110 14.078 1.00 98.12 97 LYS A O 1
ATOM 725 N N . TRP A 1 98 ? -3.672 -8.360 12.013 1.00 98.19 98 TRP A N 1
ATOM 726 C CA . TRP A 1 98 ? -4.994 -7.971 11.532 1.00 98.19 98 TRP A CA 1
ATOM 727 C C . TRP A 1 98 ? -5.215 -8.382 10.074 1.00 98.19 98 TRP A C 1
ATOM 729 O O . TRP A 1 98 ? -4.276 -8.446 9.277 1.00 98.19 98 TRP A O 1
ATOM 739 N N . TYR A 1 99 ? -6.478 -8.617 9.731 1.00 97.44 99 TYR A N 1
ATOM 740 C CA . TYR A 1 99 ? -6.970 -8.861 8.377 1.00 97.44 99 TYR A CA 1
ATOM 741 C C . TYR A 1 99 ? -7.815 -7.670 7.939 1.00 97.44 99 TYR A C 1
ATOM 743 O O . TYR A 1 99 ? -8.689 -7.242 8.697 1.00 97.44 99 TYR A O 1
ATOM 751 N N . LYS A 1 100 ? -7.586 -7.140 6.730 1.00 97.00 100 LYS A N 1
ATOM 752 C CA . LYS A 1 100 ? -8.540 -6.201 6.126 1.00 97.00 100 LYS A CA 1
ATOM 753 C C . LYS A 1 100 ? -9.758 -7.006 5.685 1.00 97.00 100 LYS A C 1
ATOM 755 O O . LYS A 1 100 ? -9.639 -7.897 4.849 1.00 97.00 100 LYS A O 1
ATOM 760 N N . VAL A 1 101 ? -10.918 -6.723 6.264 1.00 97.00 101 VAL A N 1
ATOM 761 C CA . VAL A 1 101 ? -12.169 -7.450 5.987 1.00 97.00 101 VAL A CA 1
ATOM 762 C C . VAL A 1 101 ? -13.142 -6.653 5.119 1.00 97.00 101 VAL A C 1
ATOM 764 O O . VAL A 1 101 ? -13.993 -7.237 4.449 1.00 97.00 101 VAL A O 1
ATOM 767 N N . PHE A 1 102 ? -12.969 -5.332 5.063 1.00 97.56 102 PHE A N 1
ATOM 768 C CA . PHE A 1 102 ? -13.648 -4.442 4.125 1.00 97.56 102 PHE A CA 1
ATOM 769 C C . PHE A 1 102 ? -12.664 -3.414 3.575 1.00 97.56 102 PHE A C 1
ATOM 771 O O . PHE A 1 102 ? -11.769 -2.981 4.301 1.00 97.56 102 PHE A O 1
ATOM 778 N N . GLY A 1 103 ? -12.866 -3.001 2.325 1.00 97.12 103 GLY A N 1
ATOM 779 C CA . GLY A 1 103 ? -12.077 -1.968 1.659 1.00 97.12 103 GLY A CA 1
ATOM 780 C C . GLY A 1 103 ? -12.936 -1.078 0.765 1.00 97.12 103 GLY A C 1
ATOM 781 O O . GLY A 1 103 ? -13.939 -1.532 0.214 1.00 97.12 103 GLY A O 1
ATOM 782 N N . LYS A 1 104 ? -12.559 0.191 0.630 1.00 95.00 104 LYS A N 1
ATOM 783 C CA . LYS A 1 104 ? -13.307 1.199 -0.131 1.00 95.00 104 LYS A CA 1
ATOM 784 C C . LYS A 1 104 ? -12.708 1.419 -1.514 1.00 95.00 104 LYS A C 1
ATOM 786 O O . LYS A 1 104 ? -13.440 1.512 -2.495 1.00 95.00 104 LYS A O 1
ATOM 791 N N . SER A 1 105 ? -11.381 1.474 -1.607 1.00 91.25 105 SER A N 1
ATOM 792 C CA . SER A 1 105 ? -10.683 1.619 -2.878 1.00 91.25 105 SER A CA 1
ATOM 793 C C . SER A 1 105 ? -10.540 0.267 -3.581 1.00 91.25 105 SER A C 1
ATOM 795 O O . SER A 1 105 ? -9.849 -0.618 -3.068 1.00 91.25 105 SER A O 1
ATOM 797 N N . PRO A 1 106 ? -11.092 0.097 -4.796 1.00 87.12 106 PRO A N 1
ATOM 798 C CA . PRO A 1 106 ? -10.927 -1.143 -5.549 1.00 87.12 106 PRO A CA 1
ATOM 799 C C . PRO A 1 106 ? -9.487 -1.392 -6.012 1.00 87.12 106 PRO A C 1
ATOM 801 O O . PRO A 1 106 ? -9.179 -2.494 -6.456 1.00 87.12 106 PRO A O 1
ATOM 804 N N . ILE A 1 107 ? -8.620 -0.378 -5.940 1.00 83.81 107 ILE A N 1
ATOM 805 C CA . ILE A 1 107 ? -7.235 -0.440 -6.419 1.00 83.81 107 ILE A CA 1
ATOM 806 C C . ILE A 1 107 ? -6.266 -0.700 -5.260 1.00 83.81 107 ILE A C 1
ATOM 808 O O . ILE A 1 107 ? -5.324 -1.471 -5.423 1.00 83.81 107 ILE A O 1
ATOM 812 N N . TYR A 1 108 ? -6.511 -0.090 -4.096 1.00 87.12 108 TYR A N 1
ATOM 813 C CA . TYR A 1 108 ? -5.568 -0.097 -2.971 1.00 87.12 108 TYR A CA 1
ATOM 814 C C . TYR A 1 108 ? -6.018 -0.963 -1.784 1.00 87.12 108 TYR A C 1
ATOM 816 O O . TYR A 1 108 ? -5.176 -1.433 -1.022 1.00 87.12 108 TYR A O 1
ATOM 824 N N . ASP A 1 109 ? -7.323 -1.226 -1.632 1.00 91.88 109 ASP A N 1
ATOM 825 C CA . ASP A 1 109 ? -7.842 -1.878 -0.422 1.00 91.88 109 ASP A CA 1
ATOM 826 C C . ASP A 1 109 ? -8.242 -3.342 -0.624 1.00 91.88 109 ASP A C 1
ATOM 828 O O . ASP A 1 109 ? -8.277 -4.100 0.342 1.00 91.88 109 ASP A O 1
ATOM 832 N N . LEU A 1 110 ? -8.545 -3.771 -1.853 1.00 91.12 110 LEU A N 1
ATOM 833 C CA . LEU A 1 110 ? -9.224 -5.050 -2.120 1.00 91.12 110 LEU A CA 1
ATOM 834 C C . LEU A 1 110 ? -8.297 -6.223 -2.467 1.00 91.12 110 LEU A C 1
ATOM 836 O O . LEU A 1 110 ? -8.689 -7.130 -3.201 1.00 91.12 110 LEU A O 1
ATOM 840 N N . PHE A 1 111 ? -7.077 -6.254 -1.930 1.00 88.56 111 PHE A N 1
ATOM 841 C CA . PHE A 1 111 ? -6.218 -7.428 -2.088 1.00 88.56 111 PHE A CA 1
ATOM 842 C C . PHE A 1 111 ? -6.826 -8.641 -1.355 1.00 88.56 111 PHE A C 1
ATOM 844 O O . PHE A 1 111 ? -7.109 -8.550 -0.156 1.00 88.56 111 PHE A O 1
ATOM 851 N N . PRO A 1 112 ? -7.018 -9.789 -2.032 1.00 86.00 112 PRO A N 1
ATOM 852 C CA . PRO A 1 112 ? -7.743 -10.927 -1.466 1.00 86.00 112 PRO A CA 1
ATOM 853 C C . PRO A 1 112 ? -6.960 -11.621 -0.354 1.00 86.00 112 PRO A C 1
ATOM 855 O O . PRO A 1 112 ? -7.545 -12.145 0.577 1.00 86.00 112 PRO A O 1
ATOM 858 N N . CYS A 1 113 ? -5.630 -11.588 -0.387 1.00 90.69 113 CYS A N 1
ATOM 859 C CA . CYS A 1 113 ? -4.798 -12.169 0.655 1.00 90.69 113 CYS A CA 1
ATOM 860 C C . CYS A 1 113 ? -3.887 -11.090 1.201 1.00 90.69 113 CYS A C 1
ATOM 862 O O . CYS A 1 113 ? -2.843 -10.823 0.614 1.00 90.69 113 CYS A O 1
ATOM 864 N N . GLN A 1 114 ? -4.284 -10.462 2.302 1.00 93.56 114 GLN A N 1
ATOM 865 C CA . GLN A 1 114 ? -3.475 -9.427 2.929 1.00 93.56 114 GLN A CA 1
ATOM 866 C C . GLN A 1 114 ? -3.617 -9.425 4.447 1.00 93.56 114 GLN A C 1
ATOM 868 O O . GLN A 1 114 ? -4.686 -9.719 4.986 1.00 93.56 114 GLN A O 1
ATOM 873 N N . THR A 1 115 ? -2.528 -9.096 5.135 1.00 95.69 115 THR A N 1
ATOM 874 C CA . THR A 1 115 ? -2.515 -8.910 6.588 1.00 95.69 115 THR A CA 1
ATOM 875 C C . THR A 1 115 ? -1.522 -7.839 6.986 1.00 95.69 115 THR A C 1
ATOM 877 O O . THR A 1 115 ? -0.427 -7.802 6.428 1.00 95.69 115 THR A O 1
ATOM 880 N N . ASN A 1 116 ? -1.857 -7.085 8.026 1.00 97.25 116 ASN A N 1
ATOM 881 C CA . ASN A 1 116 ? -0.960 -6.124 8.654 1.00 97.25 116 ASN A CA 1
ATOM 882 C C . ASN A 1 116 ? -0.652 -6.612 10.070 1.00 97.25 116 ASN A C 1
ATOM 884 O O . ASN A 1 116 ? -1.559 -7.002 10.808 1.00 97.25 116 ASN A O 1
ATOM 888 N N . THR A 1 117 ? 0.619 -6.619 10.449 1.00 98.31 117 THR A N 1
ATOM 889 C CA . THR A 1 117 ? 1.051 -6.893 11.821 1.00 98.31 117 THR A CA 1
ATOM 890 C C . THR A 1 117 ? 1.669 -5.632 12.379 1.00 98.31 117 THR A C 1
ATOM 892 O O . THR A 1 117 ? 2.709 -5.190 11.902 1.00 98.31 117 THR A O 1
ATOM 895 N N . PHE A 1 118 ? 1.012 -5.044 13.371 1.00 98.38 118 PHE A N 1
ATOM 896 C CA . PHE A 1 118 ? 1.459 -3.789 13.945 1.00 98.38 118 PHE A CA 1
ATOM 897 C C . PHE A 1 118 ? 2.294 -4.016 15.201 1.00 98.38 118 PHE A C 1
ATOM 899 O O . PHE A 1 118 ? 1.907 -4.785 16.083 1.00 98.38 118 PHE A O 1
ATOM 906 N N . THR A 1 119 ? 3.403 -3.296 15.309 1.00 98.31 119 THR A N 1
ATOM 907 C CA . THR A 1 119 ? 4.311 -3.348 16.456 1.00 98.31 119 THR A CA 1
ATOM 908 C C . THR A 1 119 ? 4.528 -1.932 16.988 1.00 98.31 119 THR A C 1
ATOM 910 O O . THR A 1 119 ? 5.268 -1.164 16.369 1.00 98.31 119 THR A O 1
ATOM 913 N N . PRO A 1 120 ? 3.897 -1.547 18.116 1.00 97.56 120 PRO A N 1
ATOM 914 C CA . PRO A 1 120 ? 4.194 -0.282 18.782 1.00 97.56 120 PRO A CA 1
ATOM 915 C C . PRO A 1 120 ? 5.665 -0.213 19.179 1.00 97.56 120 PRO A C 1
ATOM 917 O O . PRO A 1 120 ? 6.180 -1.110 19.844 1.00 97.56 120 PRO A O 1
ATOM 920 N N . THR A 1 121 ? 6.338 0.857 18.766 1.00 97.62 121 THR A N 1
ATOM 921 C CA . THR A 1 121 ? 7.744 1.120 19.109 1.00 97.62 121 THR A CA 1
ATOM 922 C C . THR A 1 121 ? 7.880 2.232 20.146 1.00 97.62 121 THR A C 1
ATOM 924 O O . THR A 1 121 ? 8.894 2.313 20.835 1.00 97.62 121 THR A O 1
ATOM 927 N N . SER A 1 122 ? 6.846 3.062 20.305 1.00 96.94 122 SER A N 1
ATOM 928 C CA . SER A 1 122 ? 6.702 4.032 21.392 1.00 96.94 122 SER A CA 1
ATOM 929 C C . SER A 1 122 ? 5.220 4.374 21.610 1.00 96.94 122 SER A C 1
ATOM 931 O O . SER A 1 122 ? 4.339 3.750 21.021 1.00 96.94 122 SER A O 1
ATOM 933 N N . SER A 1 123 ? 4.926 5.386 22.432 1.00 95.38 123 SER A N 1
ATOM 934 C CA . SER A 1 123 ? 3.565 5.916 22.583 1.00 95.38 123 SER A CA 1
ATOM 935 C C . SER A 1 123 ? 3.038 6.641 21.339 1.00 95.38 123 SER A C 1
ATOM 937 O O . SER A 1 123 ? 1.836 6.865 21.245 1.00 95.38 123 SER A O 1
ATOM 939 N N . THR A 1 124 ? 3.906 7.016 20.393 1.00 96.69 124 THR A N 1
ATOM 940 C CA . THR A 1 124 ? 3.531 7.782 19.191 1.00 96.69 124 THR A CA 1
ATOM 941 C C . THR A 1 124 ? 4.018 7.155 17.888 1.00 96.69 124 THR A C 1
ATOM 943 O O . THR A 1 124 ? 3.780 7.721 16.825 1.00 96.69 124 THR A O 1
ATOM 946 N N . THR A 1 125 ? 4.681 5.998 17.933 1.00 97.75 125 THR A N 1
ATOM 947 C CA . THR A 1 125 ? 5.226 5.331 16.743 1.00 97.75 125 THR A CA 1
ATOM 948 C C . THR A 1 125 ? 4.885 3.847 16.713 1.00 97.75 125 THR A C 1
ATOM 950 O O . THR A 1 125 ? 4.862 3.170 17.745 1.00 97.75 125 THR A O 1
ATOM 953 N N . LEU A 1 126 ? 4.637 3.341 15.508 1.00 96.69 126 LEU A N 1
ATOM 954 C CA . LEU A 1 126 ? 4.191 1.981 15.229 1.00 96.69 126 LEU A CA 1
ATOM 955 C C . LEU A 1 126 ? 4.814 1.527 13.904 1.00 96.69 126 LEU A C 1
ATOM 957 O O . LEU A 1 126 ? 4.830 2.287 12.943 1.00 96.69 126 LEU A O 1
ATOM 961 N N . LEU A 1 127 ? 5.310 0.296 13.851 1.00 97.75 127 LEU A N 1
ATOM 962 C CA . LEU A 1 127 ? 5.700 -0.352 12.597 1.00 97.75 127 LEU A CA 1
ATOM 963 C C . LEU A 1 127 ? 4.549 -1.221 12.104 1.00 97.75 127 LEU A C 1
ATOM 965 O O . LEU A 1 127 ? 3.909 -1.887 12.922 1.00 97.75 127 LEU A O 1
ATOM 969 N N . ALA A 1 128 ? 4.302 -1.250 10.799 1.00 97.56 128 ALA A N 1
ATOM 970 C CA . ALA A 1 128 ? 3.376 -2.193 10.187 1.00 97.56 128 ALA A CA 1
ATOM 971 C C . ALA A 1 128 ? 4.115 -3.117 9.223 1.00 97.56 128 ALA A C 1
ATOM 973 O O . ALA A 1 128 ? 4.601 -2.674 8.188 1.00 97.56 128 ALA A O 1
ATOM 974 N N . ASP A 1 129 ? 4.144 -4.410 9.535 1.00 96.75 129 ASP A N 1
ATOM 975 C CA . ASP A 1 129 ? 4.577 -5.434 8.591 1.00 96.75 129 ASP A CA 1
ATOM 976 C C . ASP A 1 129 ? 3.376 -5.910 7.781 1.00 96.75 129 ASP A C 1
ATOM 978 O O . ASP A 1 129 ? 2.420 -6.488 8.314 1.00 96.75 129 ASP A O 1
ATOM 982 N N . ILE A 1 130 ? 3.432 -5.677 6.478 1.00 94.19 130 ILE A N 1
ATOM 983 C CA . ILE A 1 130 ? 2.373 -6.002 5.535 1.00 94.19 130 ILE A CA 1
ATOM 984 C C . ILE A 1 130 ? 2.773 -7.231 4.757 1.00 94.19 130 ILE A C 1
ATOM 986 O O . ILE A 1 130 ? 3.851 -7.314 4.176 1.00 94.19 130 ILE A O 1
ATOM 990 N N . PHE A 1 131 ? 1.857 -8.179 4.709 1.00 92.19 131 PHE A N 1
ATOM 991 C CA . PHE A 1 131 ? 1.922 -9.313 3.815 1.00 92.19 131 PHE A CA 1
ATOM 992 C C . PHE A 1 131 ? 0.791 -9.191 2.810 1.00 92.19 131 PHE A C 1
ATOM 994 O O . PHE A 1 131 ? -0.351 -8.976 3.215 1.00 92.19 131 PHE A O 1
ATOM 1001 N N . LEU A 1 132 ? 1.091 -9.389 1.529 1.00 88.50 132 LEU A N 1
ATOM 1002 C CA . LEU A 1 132 ? 0.081 -9.468 0.482 1.00 88.50 132 LEU A CA 1
ATOM 1003 C C . LEU A 1 132 ? 0.403 -10.568 -0.527 1.00 88.50 132 LEU A C 1
ATOM 1005 O O . LEU A 1 132 ? 1.566 -10.838 -0.834 1.00 88.50 132 LEU A O 1
ATOM 1009 N N . ARG A 1 133 ? -0.647 -11.183 -1.069 1.00 86.69 133 ARG A N 1
ATOM 1010 C CA . ARG A 1 133 ? -0.565 -12.143 -2.163 1.00 86.69 133 ARG A CA 1
ATOM 1011 C C . ARG A 1 133 ? -1.640 -11.857 -3.205 1.00 86.69 133 ARG A C 1
ATOM 1013 O O . ARG A 1 133 ? -2.826 -11.783 -2.886 1.00 86.69 133 ARG A O 1
ATOM 1020 N N . ILE A 1 134 ? -1.215 -11.734 -4.457 1.00 80.25 134 ILE A N 1
ATOM 1021 C CA . ILE A 1 134 ? -2.058 -11.353 -5.593 1.00 80.25 134 ILE A CA 1
ATOM 1022 C C . ILE A 1 134 ? -2.006 -12.468 -6.634 1.00 80.25 134 ILE A C 1
ATOM 1024 O O . ILE A 1 134 ? -0.929 -12.985 -6.925 1.00 80.25 134 ILE A O 1
ATOM 1028 N N . ASN A 1 135 ? -3.157 -12.851 -7.189 1.00 75.38 135 ASN A N 1
ATOM 1029 C CA . ASN A 1 135 ? -3.201 -13.795 -8.305 1.00 75.38 135 ASN A CA 1
ATOM 1030 C C . ASN A 1 135 ? -2.456 -13.236 -9.522 1.00 75.38 135 ASN A C 1
ATOM 1032 O O . ASN A 1 135 ? -2.558 -12.052 -9.833 1.00 75.38 135 ASN A O 1
ATOM 1036 N N . SER A 1 136 ? -1.752 -14.117 -10.225 1.00 69.44 136 SER A N 1
ATOM 1037 C CA . SER A 1 136 ? -1.162 -13.827 -11.526 1.00 69.44 136 SER A CA 1
ATOM 1038 C C . SER A 1 136 ? -1.913 -14.581 -12.618 1.00 69.44 136 SER A C 1
ATOM 1040 O O . SER A 1 136 ? -2.256 -15.752 -12.438 1.00 69.44 136 SER A O 1
ATOM 1042 N N . ASP A 1 137 ? -2.105 -13.933 -13.768 1.00 64.81 137 ASP A N 1
ATOM 1043 C CA . ASP A 1 137 ? -2.710 -14.537 -14.962 1.00 64.81 137 ASP A CA 1
ATOM 1044 C C . ASP A 1 137 ? -1.938 -15.783 -15.448 1.00 64.81 137 ASP A C 1
ATOM 1046 O O . ASP A 1 137 ? -2.510 -16.669 -16.078 1.00 64.81 137 ASP A O 1
ATOM 1050 N N . GLU A 1 138 ? -0.641 -15.887 -15.135 1.00 59.94 138 GLU A N 1
ATOM 1051 C CA . GLU A 1 138 ? 0.257 -16.953 -15.605 1.00 59.94 138 GLU A CA 1
ATOM 1052 C C . GLU A 1 138 ? 0.317 -18.164 -14.651 1.00 59.94 138 GLU A C 1
ATOM 1054 O O . GLU A 1 138 ? 1.341 -18.838 -14.530 1.00 59.94 138 GLU A O 1
ATOM 1059 N N . SER A 1 139 ? -0.806 -18.493 -14.000 1.00 57.16 139 SER A N 1
ATOM 1060 C CA . SER A 1 139 ? -1.009 -19.677 -13.136 1.00 57.16 139 SER A CA 1
ATOM 1061 C C . SER A 1 139 ? -0.213 -19.707 -11.817 1.00 57.16 139 SER A C 1
ATOM 1063 O O . SER A 1 139 ? 0.147 -20.773 -11.320 1.00 57.16 139 SER A O 1
ATOM 1065 N N . GLY A 1 140 ? 0.023 -18.541 -11.210 1.00 73.69 140 GLY A N 1
ATOM 1066 C CA . GLY A 1 140 ? 0.709 -18.416 -9.919 1.00 73.69 140 GLY A CA 1
ATOM 1067 C C . GLY A 1 140 ? 0.209 -17.236 -9.086 1.00 73.69 140 GLY A C 1
ATOM 1068 O O . GLY A 1 140 ? -0.895 -16.735 -9.288 1.00 73.69 140 GLY A O 1
ATOM 1069 N N . TYR A 1 141 ? 1.035 -16.771 -8.152 1.00 79.19 141 TYR A N 1
ATOM 1070 C CA . TYR A 1 141 ? 0.757 -15.574 -7.362 1.00 79.19 141 TYR A CA 1
ATOM 1071 C C . TYR A 1 141 ? 2.007 -14.717 -7.204 1.00 79.19 141 TYR A C 1
ATOM 1073 O O . TYR A 1 141 ? 3.109 -15.249 -7.155 1.00 79.19 141 TYR A O 1
ATOM 1081 N N . TYR A 1 142 ? 1.856 -13.406 -7.084 1.00 76.62 142 TYR A N 1
ATOM 1082 C CA . TYR A 1 142 ? 2.907 -12.551 -6.543 1.00 76.62 142 TYR A CA 1
ATOM 1083 C C . TYR A 1 142 ? 2.720 -12.445 -5.030 1.00 76.62 142 TYR A C 1
ATOM 1085 O O . TYR A 1 142 ? 1.597 -12.290 -4.556 1.00 76.62 142 TYR A O 1
ATOM 1093 N N . GLU A 1 143 ? 3.807 -12.571 -4.275 1.00 83.50 143 GLU A N 1
ATOM 1094 C CA . GLU A 1 143 ? 3.830 -12.356 -2.830 1.00 83.50 143 GLU A CA 1
ATOM 1095 C C . GLU A 1 143 ? 4.763 -11.189 -2.529 1.00 83.50 143 GLU A C 1
ATOM 1097 O O . GLU A 1 143 ? 5.894 -11.164 -3.019 1.00 83.50 143 GLU A O 1
ATOM 1102 N N . SER A 1 144 ? 4.287 -10.252 -1.714 1.00 81.94 144 SER A N 1
ATOM 1103 C CA . SER A 1 144 ? 5.077 -9.120 -1.251 1.00 81.94 144 SER A CA 1
ATOM 1104 C C . SER A 1 144 ? 5.039 -9.018 0.261 1.00 81.94 144 SER A C 1
ATOM 1106 O O . SER A 1 144 ? 4.041 -9.354 0.911 1.00 81.94 144 SER A O 1
ATOM 1108 N N . ARG A 1 145 ? 6.155 -8.540 0.805 1.00 86.88 145 ARG A N 1
ATOM 1109 C CA . ARG A 1 145 ? 6.284 -8.149 2.201 1.00 86.88 145 ARG A CA 1
ATOM 1110 C C . ARG A 1 145 ? 6.821 -6.736 2.238 1.00 86.88 145 ARG A C 1
ATOM 1112 O O . ARG A 1 145 ? 7.884 -6.482 1.680 1.00 86.88 145 ARG A O 1
ATOM 1119 N N . LEU A 1 146 ? 6.071 -5.852 2.872 1.00 88.12 146 LEU A N 1
ATOM 1120 C CA . LEU A 1 146 ? 6.369 -4.430 2.948 1.00 88.12 146 LEU A CA 1
ATOM 1121 C C . LEU A 1 146 ? 6.383 -4.027 4.418 1.00 88.12 146 LEU A C 1
ATOM 1123 O O . LEU A 1 146 ? 5.705 -4.653 5.234 1.00 88.12 146 LEU A O 1
ATOM 1127 N N . THR A 1 147 ? 7.125 -2.977 4.734 1.00 92.50 147 THR A N 1
ATOM 1128 C CA . THR A 1 147 ? 7.099 -2.364 6.058 1.00 92.50 147 THR A CA 1
ATOM 1129 C C . THR A 1 147 ? 6.714 -0.902 5.899 1.00 92.50 147 THR A C 1
ATOM 1131 O O . THR A 1 147 ? 7.213 -0.223 4.999 1.00 92.50 147 THR A O 1
ATOM 1134 N N . GLU A 1 148 ? 5.821 -0.438 6.764 1.00 95.69 148 GLU A N 1
ATOM 1135 C CA . GLU A 1 148 ? 5.435 0.965 6.872 1.00 95.69 148 GLU A CA 1
ATOM 1136 C C . GLU A 1 148 ? 5.816 1.506 8.250 1.00 95.69 148 GLU A C 1
ATOM 1138 O O . GLU A 1 148 ? 5.642 0.833 9.274 1.00 95.69 148 GLU A O 1
ATOM 1143 N N . ASP A 1 149 ? 6.285 2.749 8.266 1.00 97.31 149 ASP A N 1
ATOM 1144 C CA . ASP A 1 149 ? 6.508 3.538 9.470 1.00 97.31 149 ASP A CA 1
ATOM 1145 C C . ASP A 1 149 ? 5.280 4.417 9.726 1.00 97.31 149 ASP A C 1
ATOM 1147 O O . ASP A 1 149 ? 4.916 5.247 8.891 1.00 97.31 149 ASP A O 1
ATOM 1151 N N . LEU A 1 150 ? 4.645 4.261 10.890 1.00 98.06 150 LEU A N 1
ATOM 1152 C CA . LEU A 1 150 ? 3.482 5.046 11.292 1.00 98.06 150 LEU A CA 1
ATOM 1153 C C . LEU A 1 150 ? 3.821 5.924 12.496 1.00 98.06 150 LEU A C 1
ATOM 1155 O O . LEU A 1 150 ? 4.354 5.455 13.508 1.00 98.06 150 LEU A O 1
ATOM 1159 N N . LYS A 1 151 ? 3.451 7.204 12.412 1.00 98.00 151 LYS A N 1
ATOM 1160 C CA . LYS A 1 151 ? 3.666 8.195 13.469 1.00 98.00 151 LYS A CA 1
ATOM 1161 C C . LYS A 1 151 ? 2.394 8.976 13.782 1.00 98.00 151 LYS A C 1
ATOM 1163 O O . LYS A 1 151 ? 1.850 9.659 12.917 1.00 98.00 151 LYS A O 1
ATOM 1168 N N . LEU A 1 152 ? 1.976 8.925 15.042 1.00 97.44 152 LEU A N 1
ATOM 1169 C CA . LEU A 1 152 ? 0.883 9.725 15.582 1.00 97.44 152 LEU A CA 1
ATOM 1170 C C . LEU A 1 152 ? 1.304 11.196 15.666 1.00 97.44 152 LEU A C 1
ATOM 1172 O O . LEU A 1 152 ? 2.319 11.522 16.290 1.00 97.44 152 LEU A O 1
ATOM 1176 N N . ASP A 1 153 ? 0.539 12.077 15.027 1.00 95.06 153 ASP A N 1
ATOM 1177 C CA . ASP A 1 153 ? 0.724 13.522 15.137 1.00 95.06 153 ASP A CA 1
ATOM 1178 C C . ASP A 1 153 ? -0.058 14.135 16.307 1.00 95.06 153 ASP A C 1
ATOM 1180 O O . ASP A 1 153 ? -0.823 13.477 17.012 1.00 95.06 153 ASP A O 1
ATOM 1184 N N . SER A 1 154 ? 0.162 15.431 16.529 1.00 93.19 154 SER A N 1
ATOM 1185 C CA . SER A 1 154 ? -0.495 16.198 17.589 1.00 93.19 154 SER A CA 1
ATOM 1186 C C . SER A 1 154 ? -2.003 16.371 17.393 1.00 93.19 154 SER A C 1
ATOM 1188 O O . SER A 1 154 ? -2.684 16.764 18.335 1.00 93.19 154 SER A O 1
ATOM 1190 N N . GLU A 1 155 ? -2.520 16.125 16.188 1.00 92.06 155 GLU A N 1
ATOM 1191 C CA . GLU A 1 155 ? -3.948 16.203 15.866 1.00 92.06 155 GLU A CA 1
ATOM 1192 C C . GLU A 1 155 ? -4.651 14.842 16.027 1.00 92.06 155 GLU A C 1
ATOM 1194 O O . GLU A 1 155 ? -5.880 14.775 15.978 1.00 92.06 155 GLU A O 1
ATOM 1199 N N . GLY A 1 156 ? -3.888 13.767 16.257 1.00 94.56 156 GLY A N 1
ATOM 1200 C CA . GLY A 1 156 ? -4.384 12.408 16.464 1.00 94.56 156 GLY A CA 1
ATOM 1201 C C . GLY A 1 156 ? -4.420 11.541 15.203 1.00 94.56 156 GLY A C 1
ATOM 1202 O O . GLY A 1 156 ? -4.935 10.425 15.262 1.00 94.56 156 GLY A O 1
ATOM 1203 N N . PHE A 1 157 ? -3.886 12.004 14.070 1.00 96.12 157 PHE A N 1
ATOM 1204 C CA . PHE A 1 157 ? -3.783 11.187 12.858 1.00 96.12 157 PHE A CA 1
ATOM 1205 C C . PHE A 1 157 ? -2.481 10.384 12.838 1.00 96.12 157 PHE A C 1
ATOM 1207 O O . PHE A 1 157 ? -1.459 10.813 13.378 1.00 96.12 157 PHE A O 1
ATOM 1214 N N . LEU A 1 158 ? -2.496 9.234 12.164 1.00 97.25 158 LEU A N 1
ATOM 1215 C CA . LEU A 1 158 ? -1.268 8.505 11.850 1.00 97.25 158 LEU A CA 1
ATOM 1216 C C . LEU A 1 158 ? -0.747 8.958 10.488 1.00 97.25 158 LEU A C 1
ATOM 1218 O O . LEU A 1 158 ? -1.442 8.838 9.485 1.00 97.25 158 LEU A O 1
ATOM 1222 N N . ASN A 1 159 ? 0.482 9.456 10.457 1.00 96.81 159 ASN A N 1
ATOM 1223 C CA . ASN A 1 159 ? 1.222 9.701 9.226 1.00 96.81 159 ASN A CA 1
ATOM 1224 C C . ASN A 1 159 ? 2.004 8.432 8.902 1.00 96.81 159 ASN A C 1
ATOM 1226 O O . ASN A 1 159 ? 2.768 7.956 9.743 1.00 96.81 159 ASN A O 1
ATOM 1230 N N . VAL A 1 160 ? 1.770 7.885 7.719 1.00 96.56 160 VAL A N 1
ATOM 1231 C CA . VAL A 1 160 ? 2.275 6.595 7.260 1.00 96.56 160 VAL A CA 1
ATOM 1232 C C . VAL A 1 160 ? 3.240 6.841 6.117 1.00 96.56 160 VAL A C 1
ATOM 1234 O O . VAL A 1 160 ? 2.907 7.549 5.168 1.00 96.56 160 VAL A O 1
ATOM 1237 N N . VAL A 1 161 ? 4.426 6.253 6.207 1.00 94.06 161 VAL A N 1
ATOM 1238 C CA . VAL A 1 161 ? 5.407 6.241 5.124 1.00 94.06 161 VAL A CA 1
ATOM 1239 C C . VAL A 1 161 ? 5.733 4.793 4.817 1.00 94.06 161 VAL A C 1
ATOM 1241 O O . VAL A 1 161 ? 6.132 4.036 5.703 1.00 94.06 161 VAL A O 1
ATOM 1244 N N . GLY A 1 162 ? 5.565 4.403 3.562 1.00 90.94 162 GLY A N 1
ATOM 1245 C CA . GLY A 1 162 ? 5.842 3.049 3.112 1.00 90.94 162 GLY A CA 1
ATOM 1246 C C . GLY A 1 162 ? 6.504 3.033 1.749 1.00 90.94 162 GLY A C 1
ATOM 1247 O O . GLY A 1 162 ? 6.586 4.048 1.056 1.00 90.94 162 GLY A O 1
ATOM 1248 N N . LYS A 1 163 ? 6.973 1.849 1.357 1.00 87.88 163 LYS A N 1
ATOM 1249 C CA . LYS A 1 163 ? 7.407 1.578 -0.012 1.00 87.88 163 LYS A CA 1
ATOM 1250 C C . LYS A 1 163 ? 6.640 0.403 -0.576 1.00 87.88 163 LYS A C 1
ATOM 1252 O O . LYS A 1 163 ? 6.562 -0.638 0.064 1.00 87.88 163 LYS A O 1
ATOM 1257 N N . MET A 1 164 ? 6.125 0.560 -1.787 1.00 85.31 164 MET A N 1
ATOM 1258 C CA . MET A 1 164 ? 5.512 -0.504 -2.572 1.00 85.31 164 MET A CA 1
ATOM 1259 C C . MET A 1 164 ? 6.027 -0.399 -4.008 1.00 85.31 164 MET A C 1
ATOM 1261 O O . MET A 1 164 ? 6.160 0.691 -4.555 1.00 85.31 164 MET A O 1
ATOM 1265 N N . TYR A 1 165 ? 6.371 -1.534 -4.615 1.00 85.31 165 TYR A N 1
ATOM 1266 C CA . TYR A 1 165 ? 6.935 -1.589 -5.969 1.00 85.31 165 TYR A CA 1
ATOM 1267 C C . TYR A 1 165 ? 8.217 -0.749 -6.167 1.00 85.31 165 TYR A C 1
ATOM 1269 O O . TYR A 1 165 ? 8.504 -0.278 -7.267 1.00 85.31 165 TYR A O 1
ATOM 1277 N N . GLY A 1 166 ? 8.997 -0.553 -5.097 1.00 86.25 166 GLY A N 1
ATOM 1278 C CA . GLY A 1 166 ? 10.197 0.294 -5.095 1.00 86.25 166 GLY A CA 1
ATOM 1279 C C . GLY A 1 166 ? 9.933 1.799 -4.967 1.00 86.25 166 GLY A C 1
ATOM 1280 O O . GLY A 1 166 ? 10.890 2.576 -4.949 1.00 86.25 166 GLY A O 1
ATOM 1281 N N . LEU A 1 167 ? 8.668 2.207 -4.845 1.00 88.25 167 LEU A N 1
ATOM 1282 C CA . LEU A 1 167 ? 8.234 3.601 -4.792 1.00 88.25 167 LEU A CA 1
ATOM 1283 C C . LEU A 1 167 ? 7.624 3.931 -3.433 1.00 88.25 167 LEU A C 1
ATOM 1285 O O . LEU A 1 167 ? 6.913 3.123 -2.837 1.00 88.25 167 LEU A O 1
ATOM 1289 N N . THR A 1 168 ? 7.920 5.127 -2.953 1.00 88.62 168 THR A N 1
ATOM 1290 C CA . THR A 1 168 ? 7.443 5.678 -1.695 1.00 88.62 168 THR A CA 1
ATOM 1291 C C . THR A 1 168 ? 6.023 6.175 -1.877 1.00 88.62 168 THR A C 1
ATOM 1293 O O . THR A 1 168 ? 5.694 6.839 -2.862 1.00 88.62 168 THR A O 1
ATOM 1296 N N . PHE A 1 169 ? 5.195 5.883 -0.890 1.00 88.31 169 PHE A N 1
ATOM 1297 C CA . PHE A 1 169 ? 3.901 6.516 -0.723 1.00 88.31 169 PHE A CA 1
ATOM 1298 C C . PHE A 1 169 ? 3.817 7.099 0.682 1.00 88.31 169 PHE A C 1
ATOM 1300 O O . PHE A 1 169 ? 4.454 6.610 1.622 1.00 88.31 169 PHE A O 1
ATOM 1307 N N . ASN A 1 170 ? 3.031 8.161 0.802 1.00 91.88 170 ASN A N 1
ATOM 1308 C CA . ASN A 1 170 ? 2.725 8.787 2.077 1.00 91.88 170 ASN A CA 1
ATOM 1309 C C . ASN A 1 170 ? 1.218 8.756 2.268 1.00 91.88 170 ASN A C 1
ATOM 1311 O O . ASN A 1 170 ? 0.480 9.076 1.339 1.00 91.88 170 ASN A O 1
ATOM 1315 N N . GLU A 1 171 ? 0.759 8.416 3.465 1.00 93.81 171 GLU A N 1
ATOM 1316 C CA . GLU A 1 171 ? -0.658 8.475 3.806 1.00 93.81 171 GLU A CA 1
ATOM 1317 C C . GLU A 1 171 ? -0.871 9.184 5.140 1.00 93.81 171 GLU A C 1
ATOM 1319 O O . GLU A 1 171 ? -0.026 9.163 6.034 1.00 93.81 171 GLU A O 1
ATOM 1324 N N . LYS A 1 172 ? -2.038 9.806 5.290 1.00 95.44 172 LYS A N 1
ATOM 1325 C CA . LYS A 1 172 ? -2.545 10.294 6.572 1.00 95.44 172 LYS A CA 1
ATOM 1326 C C . LYS A 1 172 ? -3.813 9.521 6.893 1.00 95.44 172 LYS A C 1
ATOM 1328 O O . LYS A 1 172 ? -4.755 9.522 6.101 1.00 95.44 172 LYS A O 1
ATOM 1333 N N . TRP A 1 173 ? -3.820 8.831 8.027 1.00 97.12 173 TRP A N 1
ATOM 1334 C CA . TRP A 1 173 ? -4.902 7.952 8.461 1.00 97.12 173 TRP A CA 1
ATOM 1335 C C . TRP A 1 173 ? -5.662 8.572 9.625 1.00 97.12 173 TRP A C 1
ATOM 1337 O O . TRP A 1 173 ? -5.080 8.957 10.644 1.00 97.12 173 TRP A O 1
ATOM 1347 N N . SER A 1 174 ? -6.984 8.597 9.496 1.00 97.00 174 SER A N 1
ATOM 1348 C CA . SER A 1 174 ? -7.904 8.733 10.616 1.00 97.00 174 SER A CA 1
ATOM 1349 C C . SER A 1 174 ? -8.263 7.340 11.112 1.00 97.00 174 SER A C 1
ATOM 1351 O O . SER A 1 174 ? -8.792 6.530 10.351 1.00 97.00 174 SER A O 1
ATOM 1353 N N . VAL A 1 175 ? -7.937 7.049 12.371 1.00 97.62 175 VAL A N 1
ATOM 1354 C CA . VAL A 1 175 ? -8.105 5.719 12.966 1.00 97.62 175 VAL A CA 1
ATOM 1355 C C . VAL A 1 175 ? -9.106 5.774 14.110 1.00 97.62 175 VAL A C 1
ATOM 1357 O O . VAL A 1 175 ? -9.077 6.691 14.934 1.00 97.62 175 VAL A O 1
ATOM 1360 N N . ARG A 1 176 ? -9.975 4.761 14.172 1.00 96.69 176 ARG A N 1
ATOM 1361 C CA . ARG A 1 176 ? -10.916 4.545 15.274 1.00 96.69 176 ARG A CA 1
ATOM 1362 C C . ARG A 1 176 ? -10.984 3.072 15.656 1.00 96.69 176 ARG A C 1
ATOM 1364 O O . ARG A 1 176 ? -11.202 2.219 14.798 1.00 96.69 176 ARG A O 1
ATOM 1371 N N . VAL A 1 177 ? -10.880 2.777 16.945 1.00 96.75 177 VAL A N 1
ATOM 1372 C CA . VAL A 1 177 ? -11.044 1.430 17.499 1.00 96.75 177 VAL A CA 1
ATOM 1373 C C . VAL A 1 177 ? -12.471 1.273 18.031 1.00 96.75 177 VAL A C 1
ATOM 1375 O O . VAL A 1 177 ? -12.904 2.001 18.923 1.00 96.75 177 VAL A O 1
ATOM 1378 N N . VAL A 1 178 ? -13.221 0.312 17.490 1.00 95.50 178 VAL A N 1
ATOM 1379 C CA . VAL A 1 178 ? -14.615 0.036 17.872 1.00 95.50 178 VAL A CA 1
ATOM 1380 C C . VAL A 1 178 ? -14.758 -1.442 18.206 1.00 95.50 178 VAL A C 1
ATOM 1382 O O . VAL A 1 178 ? -14.876 -2.278 17.314 1.00 95.50 178 VAL A O 1
ATOM 1385 N N . GLY A 1 179 ? -14.758 -1.771 19.500 1.00 93.56 179 GLY A N 1
ATOM 1386 C CA . GLY A 1 179 ? -14.813 -3.163 19.949 1.00 93.56 179 GLY A CA 1
ATOM 1387 C C . GLY A 1 179 ? -13.652 -3.973 19.367 1.00 93.56 179 GLY A C 1
ATOM 1388 O O . GLY A 1 179 ? -12.497 -3.721 19.696 1.00 93.56 179 GLY A O 1
ATOM 1389 N N . GLU A 1 180 ? -13.969 -4.922 18.486 1.00 94.00 180 GLU A N 1
ATOM 1390 C CA . GLU A 1 180 ? -12.995 -5.786 17.803 1.00 94.00 180 GLU A CA 1
ATOM 1391 C C . GLU A 1 180 ? -12.528 -5.257 16.436 1.00 94.00 180 GLU A C 1
ATOM 1393 O O . GLU A 1 180 ? -11.757 -5.930 15.749 1.00 94.00 180 GLU A O 1
ATOM 1398 N N . ALA A 1 181 ? -13.004 -4.085 16.015 1.00 97.69 181 ALA A N 1
ATOM 1399 C CA . ALA A 1 181 ? -12.680 -3.485 14.728 1.00 97.69 181 ALA A CA 1
ATOM 1400 C C . ALA A 1 181 ? -11.710 -2.310 14.870 1.00 97.69 181 ALA A C 1
ATOM 1402 O O . ALA A 1 181 ? -11.789 -1.529 15.822 1.00 97.69 181 ALA A O 1
ATOM 1403 N N . VAL A 1 182 ? -10.862 -2.129 13.859 1.00 98.19 182 VAL A N 1
ATOM 1404 C CA . VAL A 1 182 ? -10.161 -0.861 13.622 1.00 98.19 182 VAL A CA 1
ATOM 1405 C C . VAL A 1 182 ? -10.637 -0.310 12.288 1.00 98.19 182 VAL A C 1
ATOM 1407 O O . VAL A 1 182 ? -10.500 -0.965 11.256 1.00 98.19 182 VAL A O 1
ATOM 1410 N N . LEU A 1 183 ? -11.230 0.876 12.326 1.00 97.81 183 LEU A N 1
ATOM 1411 C CA . LEU A 1 183 ? -11.722 1.600 11.162 1.00 97.81 183 LEU A CA 1
ATOM 1412 C C . LEU A 1 183 ? -10.653 2.601 10.741 1.00 97.81 183 LEU A C 1
ATOM 1414 O O . LEU A 1 183 ? -10.139 3.336 11.589 1.00 97.81 183 LEU A O 1
ATOM 1418 N N . VAL A 1 184 ? -10.328 2.615 9.453 1.00 97.88 184 VAL A N 1
ATOM 1419 C CA . VAL A 1 184 ? -9.345 3.530 8.883 1.00 97.88 184 VAL A CA 1
ATOM 1420 C C . VAL A 1 184 ? -9.942 4.223 7.669 1.00 97.88 184 VAL A C 1
ATOM 1422 O O . VAL A 1 184 ? -10.402 3.562 6.739 1.00 97.88 184 VAL A O 1
ATOM 1425 N N . ASP A 1 185 ? -9.877 5.547 7.668 1.00 96.44 185 ASP A N 1
ATOM 1426 C CA . ASP A 1 185 ? -10.049 6.387 6.485 1.00 96.44 185 ASP A CA 1
ATOM 1427 C C . ASP A 1 185 ? -8.718 7.066 6.195 1.00 96.44 185 ASP A C 1
ATOM 1429 O O . ASP A 1 185 ? -8.069 7.570 7.116 1.00 96.44 185 ASP A O 1
ATOM 1433 N N . TYR A 1 186 ? -8.311 7.104 4.930 1.00 95.50 186 TYR A N 1
ATOM 1434 C CA . TYR A 1 186 ? -7.012 7.657 4.581 1.00 95.50 186 TYR A CA 1
ATOM 1435 C C . TYR A 1 186 ? -7.042 8.523 3.324 1.00 95.50 186 TYR A C 1
ATOM 1437 O O . TYR A 1 186 ? -7.855 8.349 2.407 1.00 95.50 186 TYR A O 1
ATOM 1445 N N . VAL A 1 187 ? -6.115 9.475 3.310 1.00 92.69 187 VAL A N 1
ATOM 1446 C CA . VAL A 1 187 ? -5.654 10.163 2.105 1.00 92.69 187 VAL A CA 1
ATOM 1447 C C . VAL A 1 187 ? -4.216 9.749 1.876 1.00 92.69 187 VAL A C 1
ATOM 1449 O O . VAL A 1 187 ? -3.448 9.668 2.833 1.00 92.69 187 VAL A O 1
ATOM 1452 N N . GLY A 1 188 ? -3.880 9.460 0.632 1.00 88.50 188 GLY A N 1
ATOM 1453 C CA . GLY A 1 188 ? -2.553 9.049 0.227 1.00 88.50 188 GLY A CA 1
ATOM 1454 C C . GLY A 1 188 ? -2.048 9.875 -0.934 1.00 88.50 188 GLY A C 1
ATOM 1455 O O . GLY A 1 188 ? -2.830 10.475 -1.670 1.00 88.50 188 GLY A O 1
ATOM 1456 N N . GLU A 1 189 ? -0.738 9.883 -1.102 1.00 83.62 189 GLU A N 1
ATOM 1457 C CA . GLU A 1 189 ? -0.066 10.505 -2.228 1.00 83.62 189 GLU A CA 1
ATOM 1458 C C . GLU A 1 189 ? 1.030 9.579 -2.751 1.00 83.62 189 GLU A C 1
ATOM 1460 O O . GLU A 1 189 ? 1.823 9.006 -1.997 1.00 83.62 189 GLU A O 1
ATOM 1465 N N . THR A 1 190 ? 1.052 9.445 -4.073 1.00 78.44 190 THR A N 1
ATOM 1466 C CA . THR A 1 190 ? 2.138 8.829 -4.835 1.00 78.44 190 THR A CA 1
ATOM 1467 C C . THR A 1 190 ? 2.691 9.845 -5.827 1.00 78.44 190 THR A C 1
ATOM 1469 O O . THR A 1 190 ? 2.114 10.910 -6.042 1.00 78.44 190 THR A O 1
ATOM 1472 N N . MET A 1 191 ? 3.744 9.466 -6.548 1.00 71.69 191 MET A N 1
ATOM 1473 C CA . MET A 1 191 ? 4.220 10.232 -7.704 1.00 71.69 191 MET A CA 1
ATOM 1474 C C . MET A 1 191 ? 3.154 10.435 -8.801 1.00 71.69 191 MET A C 1
ATOM 1476 O O . MET A 1 191 ? 3.296 11.334 -9.625 1.00 71.69 191 MET A O 1
ATOM 1480 N N . GLN A 1 192 ? 2.102 9.607 -8.842 1.00 66.94 192 GLN A N 1
ATOM 1481 C CA . GLN A 1 192 ? 0.996 9.701 -9.804 1.00 66.94 192 GLN A CA 1
ATOM 1482 C C . GLN A 1 192 ? -0.187 10.526 -9.270 1.00 66.94 192 GLN A C 1
ATOM 1484 O O . GLN A 1 192 ? -1.241 10.581 -9.908 1.00 66.94 192 GLN A O 1
ATOM 1489 N N . GLY A 1 193 ? -0.024 11.156 -8.105 1.00 73.12 193 GLY A N 1
ATOM 1490 C CA . GLY A 1 193 ? -1.006 12.030 -7.483 1.00 73.12 193 GLY A CA 1
ATOM 1491 C C . GLY A 1 193 ? -1.668 11.439 -6.243 1.00 73.12 193 GLY A C 1
ATOM 1492 O O . GLY A 1 193 ? -1.324 10.357 -5.752 1.00 73.12 193 GLY A O 1
ATOM 1493 N N . GLU A 1 194 ? -2.631 12.205 -5.738 1.00 80.62 194 GLU A N 1
ATOM 1494 C CA . GLU A 1 194 ? -3.393 11.879 -4.541 1.00 80.62 194 GLU A CA 1
ATOM 1495 C C . GLU A 1 194 ? -4.411 10.760 -4.795 1.00 80.62 194 GLU A C 1
ATOM 1497 O O . GLU A 1 194 ? -5.008 10.645 -5.869 1.00 80.62 194 GLU A O 1
ATOM 1502 N N . TYR A 1 195 ? -4.656 9.958 -3.766 1.00 84.19 195 TYR A N 1
ATOM 1503 C CA . TYR A 1 195 ? -5.682 8.926 -3.741 1.00 84.19 195 TYR A CA 1
ATOM 1504 C C . TYR A 1 195 ? -6.328 8.852 -2.357 1.00 84.19 195 TYR A C 1
ATOM 1506 O O . TYR A 1 195 ? -5.850 9.417 -1.373 1.00 84.19 195 TYR A O 1
ATOM 1514 N N . ARG A 1 196 ? -7.484 8.192 -2.279 1.00 89.38 196 ARG A N 1
ATOM 1515 C CA . ARG A 1 196 ? -8.252 8.050 -1.040 1.00 89.38 196 ARG A CA 1
ATOM 1516 C C . ARG A 1 196 ? -8.848 6.665 -0.947 1.00 89.38 196 ARG A C 1
ATOM 1518 O O . ARG A 1 196 ? -9.165 6.042 -1.962 1.00 89.38 196 ARG A O 1
ATOM 1525 N N . GLY A 1 197 ? -9.073 6.233 0.278 1.00 93.38 197 GLY A N 1
ATOM 1526 C CA . GLY A 1 197 ? -9.715 4.964 0.540 1.00 93.38 197 GLY A CA 1
ATOM 1527 C C . GLY A 1 197 ? -10.091 4.839 1.998 1.00 93.38 197 GLY A C 1
ATOM 1528 O O . GLY A 1 197 ? -10.229 5.823 2.728 1.00 93.38 197 GLY A O 1
ATOM 1529 N N . GLY A 1 198 ? -10.296 3.598 2.392 1.00 96.06 198 GLY A N 1
ATOM 1530 C CA . GLY A 1 198 ? -10.624 3.262 3.754 1.00 96.06 198 GLY A CA 1
ATOM 1531 C C . GLY A 1 198 ? -10.822 1.769 3.872 1.00 96.06 198 GLY A C 1
ATOM 1532 O O . GLY A 1 198 ? -11.294 1.107 2.948 1.00 96.06 198 GLY A O 1
ATOM 1533 N N . PHE A 1 199 ? -10.487 1.229 5.029 1.00 97.75 199 PHE A N 1
ATOM 1534 C CA . PHE A 1 199 ? -10.599 -0.195 5.282 1.00 97.75 199 PHE A CA 1
ATOM 1535 C C . PHE A 1 199 ? -10.950 -0.474 6.735 1.00 97.75 199 PHE A C 1
ATOM 1537 O O . PHE A 1 199 ? -10.784 0.357 7.629 1.00 97.75 199 PHE A O 1
ATOM 1544 N N . VAL A 1 200 ? -11.460 -1.680 6.955 1.00 98.19 200 VAL A N 1
ATOM 1545 C CA . VAL A 1 200 ? -11.799 -2.191 8.280 1.00 98.19 200 VAL A CA 1
ATOM 1546 C C . VAL A 1 200 ? -10.902 -3.376 8.577 1.00 98.19 200 VAL A C 1
ATOM 1548 O O . VAL A 1 200 ? -10.898 -4.355 7.827 1.00 98.19 200 VAL A O 1
ATOM 1551 N N . TYR A 1 201 ? -10.176 -3.305 9.686 1.00 98.31 201 TYR A N 1
ATOM 1552 C CA . TYR A 1 201 ? -9.449 -4.439 10.229 1.00 98.31 201 TYR A CA 1
ATOM 1553 C C . TYR A 1 201 ? -10.303 -5.240 11.209 1.00 98.31 201 TYR A C 1
ATOM 1555 O O . TYR A 1 201 ? -11.043 -4.675 12.016 1.00 98.31 201 TYR A O 1
ATOM 1563 N N . LYS A 1 202 ? -10.106 -6.560 11.192 1.00 97.81 202 LYS A N 1
ATOM 1564 C CA . LYS A 1 202 ? -10.539 -7.500 12.233 1.00 97.81 202 LYS A CA 1
ATOM 1565 C C . LYS A 1 202 ? -9.399 -8.481 12.535 1.00 97.81 202 LYS A C 1
ATOM 1567 O O . LYS A 1 202 ? -8.540 -8.737 11.689 1.00 97.81 202 LYS A O 1
ATOM 1572 N N . ARG A 1 203 ? -9.356 -9.029 13.752 1.00 96.81 203 ARG A N 1
ATOM 1573 C CA . ARG A 1 203 ? -8.388 -10.077 14.141 1.00 96.81 203 ARG A CA 1
ATOM 1574 C C . ARG A 1 203 ? -8.575 -11.393 13.393 1.00 96.81 203 ARG A C 1
ATOM 1576 O O . ARG A 1 203 ? -7.636 -12.174 13.278 1.00 96.81 203 ARG A O 1
ATOM 1583 N N . GLU A 1 204 ? -9.767 -11.615 12.865 1.00 94.88 204 GLU A N 1
ATOM 1584 C CA . GLU A 1 204 ? -10.163 -12.816 12.143 1.00 94.88 204 GLU A CA 1
ATOM 1585 C C . GLU A 1 204 ? -10.610 -12.452 10.730 1.00 94.88 204 GLU A C 1
ATOM 1587 O O . GLU A 1 204 ? -11.078 -11.342 10.487 1.00 94.88 204 GLU A O 1
ATOM 1592 N N . LYS A 1 205 ? -10.501 -13.410 9.809 1.00 93.75 205 LYS A N 1
ATOM 1593 C CA . LYS A 1 205 ? -10.935 -13.250 8.414 1.00 93.75 205 LYS A CA 1
ATOM 1594 C C . LYS A 1 205 ? -12.452 -13.191 8.271 1.00 93.75 205 LYS A C 1
ATOM 1596 O O . LYS A 1 205 ? -12.974 -12.476 7.421 1.00 93.75 205 LYS A O 1
ATOM 1601 N N . GLU A 1 206 ? -13.145 -13.980 9.086 1.00 91.19 206 GLU A N 1
ATOM 1602 C CA . GLU A 1 206 ? -14.584 -14.152 8.974 1.00 91.19 206 GLU A CA 1
ATOM 1603 C C . GLU A 1 206 ? -15.329 -12.963 9.566 1.00 91.19 206 GLU A C 1
ATOM 1605 O O . GLU A 1 206 ? -14.996 -12.452 10.639 1.00 91.19 206 GLU A O 1
ATOM 1610 N N . VAL A 1 207 ? -16.379 -12.553 8.865 1.00 93.88 207 VAL A N 1
ATOM 1611 C CA . VAL A 1 207 ? -17.267 -11.469 9.278 1.00 93.88 207 VAL A CA 1
ATOM 1612 C C . VAL A 1 207 ? -18.683 -12.004 9.352 1.00 93.88 207 VAL A C 1
ATOM 1614 O O . VAL A 1 207 ? -19.229 -12.450 8.338 1.00 93.88 207 VAL A O 1
ATOM 1617 N N . ASP A 1 208 ? -19.268 -11.913 10.542 1.00 94.88 208 ASP A N 1
ATOM 1618 C CA . ASP A 1 208 ? -20.672 -12.201 10.792 1.00 94.88 208 ASP A CA 1
ATOM 1619 C C . ASP A 1 208 ? -21.502 -10.912 10.896 1.00 94.88 208 ASP A C 1
ATOM 1621 O O . ASP A 1 208 ? -20.989 -9.789 10.855 1.00 94.88 208 ASP A O 1
ATOM 1625 N N . LYS A 1 209 ? -22.818 -11.089 11.028 1.00 95.38 209 LYS A N 1
ATOM 1626 C CA . LYS A 1 209 ? -23.755 -9.973 11.143 1.00 95.38 209 LYS A CA 1
ATOM 1627 C C . LYS A 1 209 ? -23.564 -9.170 12.436 1.00 95.38 209 LYS A C 1
ATOM 1629 O O . LYS A 1 209 ? -23.733 -7.957 12.423 1.00 95.38 209 LYS A O 1
ATOM 1634 N N . SER A 1 210 ? -23.191 -9.823 13.538 1.00 95.56 210 SER A N 1
ATOM 1635 C CA . SER A 1 210 ? -22.979 -9.148 14.824 1.00 95.56 210 SER A CA 1
ATOM 1636 C C . SER A 1 210 ? -21.838 -8.134 14.722 1.00 95.56 210 SER A C 1
ATOM 1638 O O . SER A 1 210 ? -21.970 -6.994 15.170 1.00 95.56 210 SER A O 1
ATOM 1640 N N . PHE A 1 211 ? -20.744 -8.518 14.061 1.00 96.81 211 PHE A N 1
ATOM 1641 C CA . PHE A 1 211 ? -19.630 -7.627 13.767 1.00 96.81 211 PHE A CA 1
ATOM 1642 C C . PHE A 1 211 ? -20.071 -6.445 12.899 1.00 96.81 211 PHE A C 1
ATOM 1644 O O . PHE A 1 211 ? -19.822 -5.299 13.275 1.00 96.81 211 PHE A O 1
ATOM 1651 N N . THR A 1 212 ? -20.767 -6.689 11.780 1.00 96.38 212 THR A N 1
ATOM 1652 C CA . THR A 1 212 ? -21.209 -5.595 10.895 1.00 96.38 212 THR A CA 1
ATOM 1653 C C . THR A 1 212 ? -22.176 -4.644 11.594 1.00 96.38 212 THR A C 1
ATOM 1655 O O . THR A 1 212 ? -22.039 -3.428 11.464 1.00 96.38 212 THR A O 1
ATOM 1658 N N . ASP A 1 213 ? -23.106 -5.175 12.391 1.00 95.62 213 ASP A N 1
ATOM 1659 C CA . ASP A 1 213 ? -24.064 -4.376 13.155 1.00 95.62 213 ASP A CA 1
ATOM 1660 C C . ASP A 1 213 ? -23.330 -3.493 14.183 1.00 95.62 213 ASP A C 1
ATOM 1662 O O . ASP A 1 213 ? -23.673 -2.316 14.334 1.00 95.62 213 ASP A O 1
ATOM 1666 N N . SER A 1 214 ? -22.269 -4.009 14.821 1.00 95.88 214 SER A N 1
ATOM 1667 C CA . SER A 1 214 ? -21.474 -3.271 15.817 1.00 95.88 214 SER A CA 1
ATOM 1668 C C . SER A 1 214 ? -20.752 -2.036 15.257 1.00 95.88 214 SER A C 1
ATOM 1670 O O . SER A 1 214 ? -20.619 -1.036 15.965 1.00 95.88 214 SER A O 1
ATOM 1672 N N . ILE A 1 215 ? -20.336 -2.071 13.985 1.00 96.62 215 ILE A N 1
ATOM 1673 C CA . ILE A 1 215 ? -19.583 -0.980 13.342 1.00 96.62 215 ILE A CA 1
ATOM 1674 C C . ILE A 1 215 ? -20.449 -0.072 12.459 1.00 96.62 215 ILE A C 1
ATOM 1676 O O . ILE A 1 215 ? -20.031 1.039 12.145 1.00 96.62 215 ILE A O 1
ATOM 1680 N N . SER A 1 216 ? -21.670 -0.492 12.114 1.00 94.31 216 SER A N 1
ATOM 1681 C CA . SER A 1 216 ? -22.591 0.215 11.202 1.00 94.31 216 SER A CA 1
ATOM 1682 C C . SER A 1 216 ? -22.904 1.672 11.577 1.00 94.31 216 SER A C 1
ATOM 1684 O O . SER A 1 216 ? -23.251 2.478 10.720 1.00 94.31 216 SER A O 1
ATOM 1686 N N . LYS A 1 217 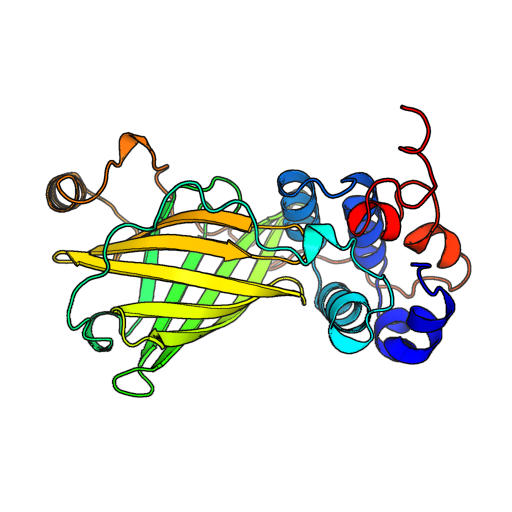? -22.767 2.036 12.859 1.00 93.25 217 LYS A N 1
ATOM 1687 C CA . LYS A 1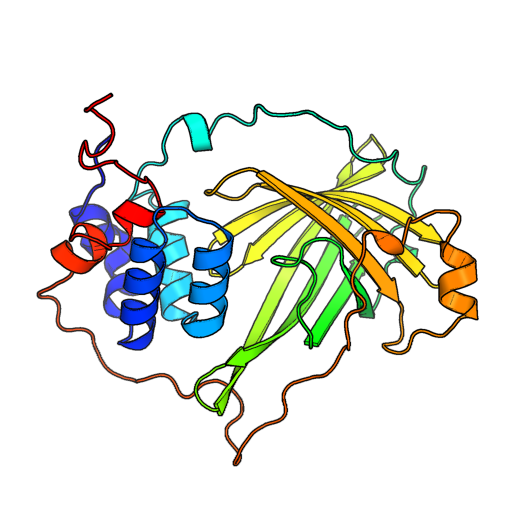 217 ? -22.957 3.414 13.349 1.00 93.25 217 LYS A CA 1
ATOM 1688 C C . LYS A 1 217 ? -21.774 4.338 13.055 1.00 93.25 217 LYS A C 1
ATOM 1690 O O . LYS A 1 217 ? -21.912 5.551 13.179 1.00 93.25 217 LYS A O 1
ATOM 1695 N N . TYR A 1 218 ? -20.617 3.765 12.741 1.00 93.19 218 TYR A N 1
ATOM 1696 C CA . TYR A 1 218 ? -19.349 4.475 12.578 1.00 93.19 218 TYR A CA 1
ATOM 1697 C C . TYR A 1 218 ? -18.848 4.447 11.135 1.00 93.19 218 TYR A C 1
ATOM 1699 O O . TYR A 1 218 ? -18.093 5.334 10.750 1.00 93.19 218 TYR A O 1
ATOM 1707 N N . VAL A 1 219 ? -19.261 3.450 10.348 1.00 91.62 219 VAL A N 1
ATOM 1708 C CA . VAL A 1 219 ? -18.875 3.294 8.944 1.00 91.62 219 VAL A CA 1
ATOM 1709 C C . VAL A 1 219 ? -20.080 2.902 8.092 1.00 91.62 219 VAL A C 1
ATOM 1711 O O . VAL A 1 219 ? -20.834 1.990 8.434 1.00 91.62 219 VAL A O 1
ATOM 1714 N N . ASP A 1 220 ? -20.244 3.578 6.955 1.00 92.56 220 ASP A N 1
ATOM 1715 C CA . ASP A 1 220 ? -21.220 3.202 5.934 1.00 92.56 220 ASP A CA 1
ATOM 1716 C C . ASP A 1 220 ? -20.651 2.083 5.053 1.00 92.56 220 ASP A C 1
ATOM 1718 O O . ASP A 1 220 ? -20.019 2.329 4.020 1.00 92.56 220 ASP A O 1
ATOM 1722 N N . LEU A 1 221 ? -20.892 0.837 5.470 1.00 93.00 221 LEU A N 1
ATOM 1723 C CA . LEU A 1 221 ? -20.434 -0.361 4.762 1.00 93.00 221 LEU A CA 1
ATOM 1724 C C . LEU A 1 221 ? -21.000 -0.489 3.339 1.00 93.00 221 LEU A C 1
ATOM 1726 O O . LEU A 1 221 ? -20.453 -1.268 2.566 1.00 93.00 221 LEU A O 1
ATOM 1730 N N . SER A 1 222 ? -22.041 0.264 2.955 1.00 93.69 222 SER A N 1
ATOM 1731 C CA . SER A 1 222 ? -22.542 0.247 1.571 1.00 93.69 222 SER A CA 1
ATOM 1732 C C . SER A 1 222 ? -21.546 0.849 0.573 1.00 93.69 222 SER A C 1
ATOM 1734 O O . SER A 1 222 ? -21.566 0.506 -0.608 1.00 93.69 222 SER A O 1
ATOM 1736 N N . SER A 1 223 ? -20.632 1.694 1.061 1.00 92.38 223 SER A N 1
ATOM 1737 C CA . SER A 1 223 ? -19.525 2.254 0.281 1.00 92.38 223 SER A CA 1
ATOM 1738 C C . SER A 1 223 ? -18.269 1.370 0.265 1.00 92.38 223 SER A C 1
ATOM 1740 O O . SER A 1 223 ? -17.276 1.736 -0.361 1.00 92.38 223 SER A O 1
ATOM 1742 N N . TYR A 1 224 ? -18.303 0.211 0.933 1.00 96.06 224 TYR A N 1
ATOM 1743 C CA . TYR A 1 224 ? -17.183 -0.721 1.050 1.00 96.06 224 TYR A CA 1
ATOM 1744 C C . TYR A 1 224 ? -17.501 -2.044 0.353 1.00 96.06 224 TYR A C 1
ATOM 1746 O O . TYR A 1 224 ? -18.637 -2.510 0.311 1.00 96.06 224 TYR A O 1
ATOM 1754 N N . SER A 1 225 ? -16.459 -2.700 -0.142 1.00 96.69 225 SER A N 1
ATOM 1755 C CA . SER A 1 225 ? -16.519 -4.081 -0.612 1.00 96.69 225 SER A CA 1
ATOM 1756 C C . SER A 1 225 ? -15.949 -5.020 0.447 1.00 96.69 225 SER A C 1
ATOM 1758 O O . SER A 1 225 ? -14.928 -4.723 1.072 1.00 96.69 225 SER A O 1
ATOM 1760 N N . LYS A 1 226 ? -16.607 -6.167 0.650 1.00 95.69 226 LYS A N 1
ATOM 1761 C CA . LYS A 1 226 ? -16.097 -7.235 1.518 1.00 95.69 226 LYS A CA 1
ATOM 1762 C C . LYS A 1 226 ? -14.866 -7.870 0.873 1.00 95.69 226 LYS A C 1
ATOM 1764 O O . LYS A 1 226 ? -14.891 -8.199 -0.311 1.00 95.69 226 LYS A O 1
ATOM 1769 N N . ILE A 1 227 ? -13.820 -8.073 1.665 1.00 94.75 227 ILE A N 1
ATOM 1770 C CA . ILE A 1 227 ? -12.592 -8.745 1.240 1.00 94.75 227 ILE A CA 1
ATOM 1771 C C . ILE A 1 227 ? -12.710 -10.217 1.629 1.00 94.75 227 ILE A C 1
ATOM 1773 O O . ILE A 1 227 ? -12.926 -10.543 2.798 1.00 94.75 227 ILE A O 1
ATOM 1777 N N . ASP A 1 228 ? -12.577 -11.111 0.651 1.00 88.50 228 ASP A N 1
ATOM 1778 C CA . ASP A 1 228 ? -12.773 -12.550 0.860 1.00 88.50 228 ASP A CA 1
ATOM 1779 C C . ASP A 1 228 ? -11.694 -13.203 1.744 1.00 88.50 228 ASP A C 1
ATOM 1781 O O . ASP A 1 228 ? -11.930 -14.266 2.315 1.00 88.50 228 ASP A O 1
ATOM 1785 N N . ASN A 1 229 ? -10.533 -12.555 1.905 1.00 89.50 229 ASN A N 1
ATOM 1786 C CA . ASN A 1 229 ? -9.397 -13.053 2.682 1.00 89.50 229 ASN A CA 1
ATOM 1787 C C . ASN A 1 229 ? -8.865 -14.427 2.207 1.00 89.50 229 ASN A C 1
ATOM 1789 O O . ASN A 1 229 ? -8.195 -15.159 2.963 1.00 89.50 229 ASN A O 1
ATOM 1793 N N . SER A 1 230 ? -9.150 -14.775 0.949 1.00 88.50 230 SER A N 1
ATOM 1794 C CA . SER A 1 230 ? -8.713 -15.992 0.280 1.00 88.50 230 SER A CA 1
ATOM 1795 C C . SER A 1 230 ? -7.277 -15.840 -0.220 1.00 88.50 230 SER A C 1
ATOM 1797 O O . SER A 1 230 ? -6.898 -14.864 -0.862 1.00 88.50 230 SER A O 1
ATOM 1799 N N . CYS A 1 231 ? -6.435 -16.821 0.105 1.00 86.06 231 CYS A N 1
ATOM 1800 C CA . CYS A 1 231 ? -5.035 -16.806 -0.291 1.00 86.06 231 CYS A CA 1
ATOM 1801 C C . CYS A 1 231 ? -4.805 -17.733 -1.476 1.00 86.06 231 CYS A C 1
ATOM 1803 O O . CYS A 1 231 ? -5.048 -18.933 -1.331 1.00 86.06 231 CYS A O 1
ATOM 1805 N N . PRO A 1 232 ? -4.304 -17.212 -2.615 1.00 80.06 232 PRO A N 1
ATOM 1806 C CA . PRO A 1 232 ? -3.932 -18.042 -3.749 1.00 80.06 232 PRO A CA 1
ATOM 1807 C C . PRO A 1 232 ? -3.036 -19.200 -3.309 1.00 80.06 232 PRO A C 1
ATOM 1809 O O . PRO A 1 232 ? -2.019 -18.992 -2.632 1.00 80.06 232 PRO A O 1
ATOM 1812 N N . ALA A 1 233 ? -3.446 -20.419 -3.655 1.00 73.00 233 ALA A N 1
ATOM 1813 C CA . ALA A 1 233 ? -2.684 -21.628 -3.385 1.00 73.00 233 ALA A CA 1
ATOM 1814 C C . ALA A 1 233 ? -1.546 -21.790 -4.403 1.00 73.00 233 ALA A C 1
ATOM 1816 O O . ALA A 1 233 ? -1.569 -21.221 -5.494 1.00 73.00 233 ALA A O 1
ATOM 1817 N N . THR A 1 234 ? -0.546 -22.593 -4.052 1.00 64.69 234 THR A N 1
ATOM 1818 C CA . THR A 1 234 ? 0.480 -23.035 -4.996 1.00 64.69 234 THR A CA 1
ATOM 1819 C C . THR A 1 234 ? -0.164 -23.923 -6.062 1.00 64.69 234 THR A C 1
ATOM 1821 O O . THR A 1 234 ? -0.626 -25.026 -5.774 1.00 64.69 234 THR A O 1
ATOM 1824 N N . VAL A 1 235 ? -0.207 -23.462 -7.311 1.00 57.66 235 VAL A N 1
ATOM 1825 C CA . VAL A 1 235 ? -0.696 -24.280 -8.429 1.00 57.66 235 VAL A CA 1
ATOM 1826 C C . VAL A 1 235 ? 0.480 -25.107 -8.955 1.00 57.66 235 VAL A C 1
ATOM 1828 O O . VAL A 1 235 ? 1.547 -24.572 -9.251 1.00 57.66 235 VAL A O 1
ATOM 1831 N N . ASN A 1 236 ? 0.321 -26.432 -9.036 1.00 55.19 236 ASN A N 1
ATOM 1832 C CA . ASN A 1 236 ? 1.333 -27.362 -9.568 1.00 55.19 236 ASN A CA 1
ATOM 1833 C C . ASN A 1 236 ? 2.722 -27.266 -8.898 1.00 55.19 236 ASN A C 1
ATOM 1835 O O . ASN A 1 236 ? 3.752 -27.370 -9.564 1.00 55.19 236 ASN A O 1
ATOM 1839 N N . GLY A 1 237 ? 2.770 -27.025 -7.583 1.00 53.47 237 GLY A N 1
ATOM 1840 C CA . GLY A 1 237 ? 4.028 -26.927 -6.829 1.00 53.47 237 GLY A CA 1
ATOM 1841 C C . GLY A 1 237 ? 4.850 -25.658 -7.098 1.00 53.47 237 GLY A C 1
ATOM 1842 O O . GLY A 1 237 ? 5.932 -25.510 -6.533 1.00 53.47 237 GLY A O 1
ATOM 1843 N N . ARG A 1 238 ? 4.352 -24.722 -7.918 1.00 50.97 238 ARG A N 1
ATOM 1844 C CA . ARG A 1 238 ? 4.968 -23.407 -8.126 1.00 50.97 238 ARG A CA 1
ATOM 1845 C C . ARG A 1 238 ? 4.365 -22.417 -7.129 1.00 50.97 238 ARG A C 1
ATOM 1847 O O . ARG A 1 238 ? 3.214 -22.008 -7.251 1.00 50.97 238 ARG A O 1
ATOM 1854 N N . GLY A 1 239 ? 5.134 -22.090 -6.093 1.00 55.78 239 GLY A N 1
ATOM 1855 C CA . GLY A 1 239 ? 4.878 -20.938 -5.232 1.00 55.78 239 GLY A CA 1
ATOM 1856 C C . GLY A 1 239 ? 5.632 -19.735 -5.771 1.00 55.78 239 GLY A C 1
ATOM 1857 O O . GLY A 1 239 ? 6.841 -19.816 -5.962 1.00 55.78 239 GLY A O 1
ATOM 1858 N N . SER A 1 240 ? 4.913 -18.640 -6.005 1.00 60.75 240 SER A N 1
ATOM 1859 C CA . SER A 1 240 ? 5.371 -17.444 -6.722 1.00 60.75 240 SER A CA 1
ATOM 1860 C C . SER A 1 240 ? 5.429 -17.569 -8.258 1.00 60.75 240 SER A C 1
ATOM 1862 O O . SER A 1 240 ? 5.627 -18.657 -8.802 1.00 60.75 240 SER A O 1
ATOM 1864 N N . ILE A 1 241 ? 5.226 -16.448 -8.964 1.00 63.47 241 ILE A N 1
ATOM 1865 C CA . ILE A 1 241 ? 5.324 -16.341 -10.433 1.00 63.47 241 ILE A CA 1
ATOM 1866 C C . ILE A 1 241 ? 6.689 -16.877 -10.898 1.00 63.47 241 ILE A C 1
ATOM 1868 O O . ILE A 1 241 ? 7.735 -16.441 -10.411 1.00 63.47 241 ILE A O 1
ATOM 1872 N N . VAL A 1 242 ? 6.694 -17.795 -11.873 1.00 58.28 242 VAL A N 1
ATOM 1873 C CA . VAL A 1 242 ? 7.929 -18.220 -12.553 1.00 58.28 242 VAL A CA 1
ATOM 1874 C C . VAL A 1 242 ? 8.335 -17.116 -13.519 1.00 58.28 242 VAL A C 1
ATOM 1876 O O . VAL A 1 242 ? 7.790 -17.011 -14.611 1.00 58.28 242 VAL A O 1
ATOM 1879 N N . ARG A 1 243 ? 9.279 -16.272 -13.104 1.00 68.06 243 ARG A N 1
ATOM 1880 C CA . ARG A 1 243 ? 9.777 -15.167 -13.930 1.00 68.06 243 ARG A CA 1
ATOM 1881 C C . ARG A 1 243 ? 10.755 -15.670 -14.983 1.00 68.06 243 ARG A C 1
ATOM 1883 O O . ARG A 1 243 ? 11.623 -16.495 -14.686 1.00 68.06 243 ARG A O 1
ATOM 1890 N N . GLU A 1 244 ? 10.638 -15.136 -16.197 1.00 66.38 244 GLU A N 1
ATOM 1891 C CA . GLU A 1 244 ? 11.628 -15.357 -17.251 1.00 66.38 244 GLU A CA 1
ATOM 1892 C C . GLU A 1 244 ? 12.993 -14.853 -16.767 1.00 66.38 244 GLU A C 1
ATOM 1894 O O . GLU A 1 244 ? 13.169 -13.663 -16.501 1.00 66.38 244 GLU A O 1
ATOM 1899 N N . LYS A 1 245 ? 13.949 -15.778 -16.627 1.00 57.97 245 LYS A N 1
ATOM 1900 C CA . LYS A 1 245 ? 15.349 -15.469 -16.324 1.00 57.97 245 LYS A CA 1
ATOM 1901 C C . LYS A 1 245 ? 16.100 -15.210 -17.626 1.00 57.97 245 LYS A C 1
ATOM 1903 O O . LYS A 1 245 ? 15.941 -15.961 -18.584 1.00 57.97 245 LYS A O 1
ATOM 1908 N N . GLY A 1 246 ? 16.943 -14.188 -17.636 1.00 61.22 246 GLY A N 1
ATOM 1909 C CA . GLY A 1 246 ? 17.784 -13.835 -18.775 1.00 61.22 246 GLY A CA 1
ATOM 1910 C C . GLY A 1 246 ? 18.268 -12.396 -18.666 1.00 61.22 246 GLY A C 1
ATOM 1911 O O . GLY A 1 246 ? 17.667 -11.598 -17.950 1.00 61.22 246 GLY A O 1
ATOM 1912 N N . GLU A 1 247 ? 19.353 -12.083 -19.364 1.00 61.03 247 GLU A N 1
ATOM 1913 C CA . GLU A 1 247 ? 19.851 -10.715 -19.497 1.00 61.03 247 GLU A CA 1
ATOM 1914 C C . GLU A 1 247 ? 19.122 -10.009 -20.645 1.00 61.03 247 GLU A C 1
ATOM 1916 O O . GLU A 1 247 ? 18.840 -10.602 -21.691 1.00 61.03 247 GLU A O 1
ATOM 1921 N N . VAL A 1 248 ? 18.807 -8.731 -20.455 1.00 65.00 248 VAL A N 1
ATOM 1922 C CA . VAL A 1 248 ? 18.238 -7.887 -21.507 1.00 65.00 248 VAL A CA 1
ATOM 1923 C C . VAL A 1 248 ? 19.387 -7.350 -22.359 1.00 65.00 248 VAL A C 1
ATOM 1925 O O . VAL A 1 248 ? 20.278 -6.669 -21.853 1.00 65.00 248 VAL A O 1
ATOM 1928 N N . ASN A 1 249 ? 19.378 -7.636 -23.665 1.00 59.91 249 ASN A N 1
ATOM 1929 C CA . ASN A 1 249 ? 20.381 -7.098 -24.586 1.00 59.91 249 ASN A CA 1
ATOM 1930 C C . ASN A 1 249 ? 20.311 -5.563 -24.626 1.00 59.91 249 ASN A C 1
ATOM 1932 O O . ASN A 1 249 ? 19.254 -4.981 -24.862 1.00 59.91 249 ASN A O 1
ATOM 1936 N N . GLY A 1 250 ? 21.457 -4.902 -24.438 1.00 53.59 250 GLY A N 1
ATOM 1937 C CA . GLY A 1 250 ? 21.557 -3.456 -24.198 1.00 53.59 250 GLY A CA 1
ATOM 1938 C C . GLY A 1 250 ? 21.213 -2.513 -25.363 1.00 53.59 250 GLY A C 1
ATOM 1939 O O . GLY A 1 250 ? 21.544 -1.332 -25.288 1.00 53.59 250 GLY A O 1
ATOM 1940 N N . GLY A 1 251 ? 20.588 -3.004 -26.436 1.00 55.50 251 GLY A N 1
ATOM 1941 C CA . GLY A 1 251 ? 20.330 -2.245 -27.664 1.00 55.50 251 GLY A CA 1
ATOM 1942 C C . GLY A 1 251 ? 19.069 -1.374 -27.660 1.00 55.50 251 GLY A C 1
ATOM 1943 O O . GLY A 1 251 ? 19.027 -0.393 -28.393 1.00 55.50 251 GLY A O 1
ATOM 1944 N N . GLU A 1 252 ? 18.067 -1.675 -26.827 1.00 66.12 252 GLU A N 1
ATOM 1945 C CA . GLU A 1 252 ? 16.715 -1.085 -26.951 1.00 66.12 252 GLU A CA 1
ATOM 1946 C C . GLU A 1 252 ? 16.288 -0.215 -25.751 1.00 66.12 252 GLU A C 1
ATOM 1948 O O . GLU A 1 252 ? 15.113 0.104 -25.578 1.00 66.12 252 GLU A O 1
ATOM 1953 N N . TRP A 1 253 ? 17.231 0.218 -24.904 1.00 70.44 253 TRP A N 1
ATOM 1954 C CA . TRP A 1 253 ? 16.921 1.051 -23.728 1.00 70.44 253 TRP A CA 1
ATOM 1955 C C . TRP A 1 253 ? 16.296 2.397 -24.088 1.00 70.44 253 TRP A C 1
ATOM 1957 O O . TRP A 1 253 ? 15.438 2.897 -23.364 1.00 70.44 253 TRP A O 1
ATOM 1967 N N . LYS A 1 254 ? 16.706 2.977 -25.222 1.00 69.81 254 LYS A N 1
ATOM 1968 C CA . LYS A 1 254 ? 16.117 4.226 -25.708 1.00 69.81 254 LYS A CA 1
ATOM 1969 C C . LYS A 1 254 ? 14.634 4.057 -26.005 1.00 69.81 254 LYS A C 1
ATOM 1971 O O . LYS A 1 254 ? 13.869 4.925 -25.618 1.00 69.81 254 LYS A O 1
ATOM 1976 N N . ASP A 1 255 ? 14.229 2.939 -26.594 1.00 74.44 255 ASP A N 1
ATOM 1977 C CA . ASP A 1 255 ? 12.828 2.697 -26.935 1.00 74.44 255 ASP A CA 1
ATOM 1978 C C . ASP A 1 255 ? 12.010 2.263 -25.714 1.00 74.44 255 ASP A C 1
ATOM 1980 O O . ASP A 1 255 ? 10.855 2.643 -25.561 1.00 74.44 255 ASP A O 1
ATOM 1984 N N . LEU A 1 256 ? 12.613 1.534 -24.775 1.00 77.06 256 LEU A N 1
ATOM 1985 C CA . LEU A 1 256 ? 11.938 1.173 -23.529 1.00 77.06 256 LEU A CA 1
ATOM 1986 C C . LEU A 1 256 ? 11.640 2.388 -22.638 1.00 77.06 256 LEU A C 1
ATOM 1988 O O . LEU A 1 256 ? 10.627 2.419 -21.939 1.00 77.06 256 LEU A O 1
ATOM 1992 N N . ILE A 1 257 ? 12.537 3.374 -22.638 1.00 74.38 257 ILE A N 1
ATOM 1993 C CA . ILE A 1 257 ? 12.415 4.553 -21.778 1.00 74.38 257 ILE A CA 1
ATOM 1994 C C . ILE A 1 257 ? 11.701 5.691 -22.519 1.00 74.38 257 ILE A C 1
ATOM 1996 O O . ILE A 1 257 ? 10.813 6.333 -21.959 1.00 74.38 257 ILE A O 1
ATOM 2000 N N . PHE A 1 258 ? 12.061 5.901 -23.787 1.00 71.62 258 PHE A N 1
ATOM 2001 C CA . PHE A 1 258 ? 11.645 7.025 -24.627 1.00 71.62 258 PHE A CA 1
ATOM 2002 C C . PHE A 1 258 ? 11.037 6.612 -25.962 1.00 71.62 258 PHE A C 1
ATOM 2004 O O . PHE A 1 258 ? 10.752 7.487 -26.768 1.00 71.62 258 PHE A O 1
ATOM 2011 N N . GLY A 1 259 ? 10.804 5.340 -26.245 1.00 72.62 259 GLY A N 1
ATOM 2012 C CA . GLY A 1 259 ? 9.959 4.931 -27.371 1.00 72.62 259 GLY A CA 1
ATOM 2013 C C . GLY A 1 259 ? 8.491 5.124 -27.013 1.00 72.62 259 GLY A C 1
ATOM 2014 O O . GLY A 1 259 ? 8.161 5.263 -25.837 1.00 72.62 259 GLY A O 1
ATOM 2015 N N . GLU A 1 260 ? 7.616 5.194 -28.008 1.00 75.06 260 GLU A N 1
ATOM 2016 C CA . GLU A 1 260 ? 6.169 5.261 -27.779 1.00 75.06 260 GLU A CA 1
ATOM 2017 C C . GLU A 1 260 ? 5.707 4.082 -26.900 1.00 75.06 260 GLU A C 1
ATOM 2019 O O . GLU A 1 260 ? 6.018 2.922 -27.180 1.00 75.06 260 GLU A O 1
ATOM 2024 N N . GLY A 1 261 ? 4.999 4.382 -25.807 1.00 73.88 261 GLY A N 1
ATOM 2025 C CA . GLY A 1 261 ? 4.627 3.395 -24.791 1.00 73.88 261 GLY A CA 1
ATOM 2026 C C . GLY A 1 261 ? 5.773 3.012 -23.847 1.00 73.88 261 GLY A C 1
ATOM 2027 O O . GLY A 1 261 ? 5.690 1.985 -23.174 1.00 73.88 261 GLY A O 1
ATOM 2028 N N . GLY A 1 262 ? 6.845 3.804 -23.807 1.00 82.12 262 GLY A N 1
ATOM 2029 C CA . GLY A 1 262 ? 7.960 3.665 -22.874 1.00 82.12 262 GLY A CA 1
ATOM 2030 C C . GLY A 1 262 ? 7.679 4.302 -21.511 1.00 82.12 262 GLY A C 1
ATOM 2031 O O . GLY A 1 262 ? 6.711 5.040 -21.334 1.00 82.12 262 GLY A O 1
ATOM 2032 N N . ILE A 1 263 ? 8.544 4.045 -20.527 1.00 81.38 263 ILE A N 1
ATOM 2033 C CA . ILE A 1 263 ? 8.314 4.457 -19.127 1.00 81.38 263 ILE A CA 1
ATOM 2034 C C . ILE A 1 263 ? 8.170 5.980 -18.941 1.00 81.38 263 ILE A C 1
ATOM 2036 O O . ILE A 1 263 ? 7.489 6.423 -18.018 1.00 81.38 263 ILE A O 1
ATOM 2040 N N . GLY A 1 264 ? 8.740 6.792 -19.839 1.00 78.62 264 GLY A N 1
ATOM 2041 C CA . GLY A 1 264 ? 8.530 8.241 -19.853 1.00 78.62 264 GLY A CA 1
ATOM 2042 C C . GLY A 1 264 ? 7.062 8.635 -20.041 1.00 78.62 264 GLY A C 1
ATOM 2043 O O . GLY A 1 264 ? 6.600 9.571 -19.393 1.00 78.62 264 GLY A O 1
ATOM 2044 N N . ASP A 1 265 ? 6.306 7.881 -20.846 1.00 79.75 265 ASP A N 1
ATOM 2045 C CA . ASP A 1 265 ? 4.884 8.149 -21.098 1.00 79.75 265 ASP A CA 1
ATOM 2046 C C . ASP A 1 265 ? 4.023 7.872 -19.859 1.00 79.75 265 ASP A C 1
ATOM 2048 O O . ASP A 1 265 ? 2.983 8.500 -19.679 1.00 79.75 265 ASP A O 1
ATOM 2052 N N . TRP A 1 266 ? 4.475 6.981 -18.971 1.00 82.62 266 TRP A N 1
ATOM 2053 C CA . TRP A 1 266 ? 3.829 6.744 -17.683 1.00 82.62 266 TRP A CA 1
ATOM 2054 C C . TRP A 1 266 ? 4.061 7.885 -16.697 1.00 82.62 266 TRP A C 1
ATOM 2056 O O . TRP A 1 266 ? 3.117 8.380 -16.088 1.00 82.62 266 TRP A O 1
ATOM 2066 N N . VAL A 1 267 ? 5.323 8.282 -16.526 1.00 76.12 267 VAL A N 1
ATOM 2067 C CA . VAL A 1 267 ? 5.728 9.244 -15.491 1.00 76.12 267 VAL A CA 1
ATOM 2068 C C . VAL A 1 267 ? 5.349 10.676 -15.862 1.00 76.12 267 VAL A C 1
ATOM 2070 O O . VAL A 1 267 ? 5.049 11.485 -14.987 1.00 76.12 267 VAL A O 1
ATOM 2073 N N . ASN A 1 268 ? 5.342 10.999 -17.154 1.00 75.00 268 ASN A N 1
ATOM 2074 C CA . ASN A 1 268 ? 4.963 12.316 -17.645 1.00 75.00 268 ASN A CA 1
ATOM 2075 C C . ASN A 1 268 ? 4.106 12.179 -18.913 1.00 75.00 268 ASN A C 1
ATOM 2077 O O . ASN A 1 268 ? 4.619 12.315 -20.024 1.00 75.00 268 ASN A O 1
ATOM 2081 N N . PRO A 1 269 ? 2.802 11.893 -18.785 1.00 68.25 269 PRO A N 1
ATOM 2082 C CA . PRO A 1 269 ? 1.929 11.737 -19.941 1.00 68.25 269 PRO A CA 1
ATOM 2083 C C . PRO A 1 269 ? 1.992 12.976 -20.846 1.00 68.25 269 PRO A C 1
ATOM 2085 O O . PRO A 1 269 ? 1.754 14.096 -20.401 1.00 68.25 269 PRO A O 1
ATOM 2088 N N . GLY A 1 270 ? 2.310 12.775 -22.128 1.00 58.31 270 GLY A N 1
ATOM 2089 C CA . GLY A 1 270 ? 2.387 13.841 -23.135 1.00 58.31 270 GLY A CA 1
ATOM 2090 C C . GLY A 1 270 ? 3.646 14.706 -23.123 1.00 58.31 270 GLY A C 1
ATOM 2091 O O . GLY A 1 270 ? 3.699 15.700 -23.847 1.00 58.31 270 GLY A O 1
ATOM 2092 N N . TRP A 1 271 ? 4.697 14.297 -22.404 1.00 66.56 271 TRP A N 1
ATOM 2093 C CA . TRP A 1 271 ? 6.029 14.924 -22.434 1.00 66.56 271 TRP A CA 1
ATOM 2094 C C . TRP A 1 271 ? 6.659 15.047 -23.834 1.00 66.56 271 TRP A C 1
ATOM 2096 O O . TRP A 1 271 ? 7.600 15.813 -24.027 1.00 66.56 271 TRP A O 1
ATOM 2106 N N . ARG A 1 272 ? 6.135 14.304 -24.814 1.00 61.03 272 ARG A N 1
ATOM 2107 C CA . ARG A 1 272 ? 6.516 14.355 -26.235 1.00 61.03 272 ARG A CA 1
ATOM 2108 C C . ARG A 1 272 ? 5.895 15.520 -27.010 1.00 61.03 272 ARG A C 1
ATOM 2110 O O . ARG A 1 272 ? 6.091 15.596 -28.219 1.00 61.03 272 ARG A O 1
ATOM 2117 N N . GLY A 1 273 ? 5.128 16.387 -26.350 1.00 54.00 273 GLY A N 1
ATOM 2118 C CA . GLY A 1 273 ? 4.376 17.463 -27.002 1.00 54.00 273 GLY A CA 1
ATOM 2119 C C . GLY A 1 273 ? 3.041 17.002 -27.599 1.00 54.00 273 GLY A C 1
ATOM 2120 O O . GLY A 1 273 ? 2.444 17.715 -28.399 1.00 54.00 273 GLY A O 1
ATOM 2121 N N . GLU A 1 274 ? 2.538 15.821 -27.211 1.00 54.50 274 GLU A N 1
ATOM 2122 C CA . GLU A 1 274 ? 1.238 15.294 -27.673 1.00 54.50 274 GLU A CA 1
ATOM 2123 C C . GLU A 1 274 ? 0.047 16.146 -27.192 1.00 54.50 274 GLU A C 1
ATOM 2125 O O . GLU A 1 274 ? -1.021 16.110 -27.801 1.00 54.50 274 GLU A O 1
ATOM 2130 N N . TYR A 1 275 ? 0.230 16.941 -26.131 1.00 50.00 275 TYR A N 1
ATOM 2131 C CA . TYR A 1 275 ? -0.792 17.845 -25.592 1.00 50.00 275 TYR A CA 1
ATOM 2132 C C . TYR A 1 275 ? -0.600 19.322 -25.980 1.00 50.00 275 TYR A C 1
ATOM 2134 O O . TYR A 1 275 ? -1.443 20.137 -25.620 1.00 50.00 275 TYR A O 1
ATOM 2142 N N . ASP A 1 276 ? 0.425 19.669 -26.771 1.00 42.72 276 ASP A N 1
ATOM 2143 C CA . ASP A 1 276 ? 0.662 21.048 -27.251 1.00 42.72 276 ASP A CA 1
ATOM 2144 C C . ASP A 1 276 ? -0.251 21.445 -28.434 1.00 42.72 276 ASP A C 1
ATOM 2146 O O . ASP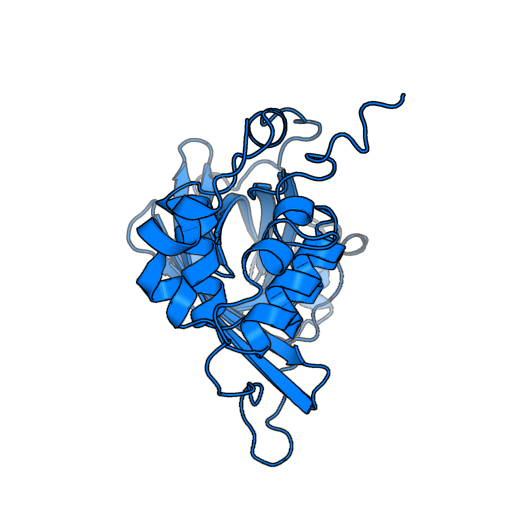 A 1 276 ? -0.115 22.520 -29.018 1.00 42.72 276 ASP A O 1
ATOM 2150 N N . GLN A 1 277 ? -1.207 20.584 -28.798 1.00 37.94 277 GLN A N 1
ATOM 2151 C CA . GLN A 1 277 ? -2.257 20.872 -29.775 1.00 37.94 277 GLN A CA 1
ATOM 2152 C C . GLN A 1 277 ? -3.640 20.900 -29.115 1.00 37.94 277 GLN A C 1
ATOM 2154 O O . GLN A 1 277 ? -4.487 20.073 -29.448 1.00 37.94 277 GLN A O 1
ATOM 2159 N N . LYS A 1 278 ? -3.881 21.838 -28.194 1.00 34.47 278 LYS A N 1
ATOM 2160 C CA . LYS A 1 278 ? -5.225 22.348 -27.868 1.00 34.47 278 LYS A CA 1
ATOM 2161 C C . LYS A 1 278 ? -5.165 23.774 -27.339 1.00 34.47 278 LYS A C 1
ATOM 2163 O O . LYS A 1 278 ? -4.338 24.033 -26.443 1.00 34.47 278 LYS A O 1
#

Radius of gyration: 20.21 Å; chains: 1; bounding box: 49×50×52 Å

Foldseek 3Di:
DDQALVCLCPQVVVLQFLDFPLLLQLQLQLLQCLLPQQSNLVSCQARFDPSNLSSCLRCCPVRNSFPFDVVLVDQDDPPDDDDQADPQDACVLVAAKKDFFKKQDPRPRQQQAKMWHWDDPDRFKIKIWMWGWADYPQQAIAIDIWIWIWGQDPSGWTWIWIDDSNFIKIKTWRWDDFPQKIKIWIWMGGSSGIDTMITIIGPDNDDDPVNCVSCVVPDVCVSIDTRNNDHDDQDPVDHHDPGHDDTDDPPCSCCQCPNNSHNNSNRYPCPVVPVVPD

Organism: NCBI:txid1606541

Secondary structure (DSSP, 8-state):
----HHHHHHHSHHHHHH--HHHHHHHHHHHHTTT-HHHHHHHHHHH--HHHHHHHIIIIIIS--SPPPGGGS------SPPPPPPTT--GGGG-EEEEEEEES-TTTT--SEEEEEEEE-SSSEEEEEEEEEEEETTTEEEEEEEEEEEEE-TTSPEEEEEEETTEEEEEEEEEEEETTEEEEEEEEEETTEEEEEEEEEESSS---HHHHHHHTTT--GGGSEEP--PPPP-BTTB-S------PPPTT-HHHHHHSTTSHHHHHSTTTTTTTS--

pLDDT: mean 83.28, std 15.0, range [34.47, 98.38]

Sequence (278 aa):
MTADPICFVTKCKSETLSLTPTSVKGLKCLGQCKGEQKCASQCFNKYTSPELESWLNCALERESCLPLPPSATSSSIVTSPLPPPEQNLDLNKLSGKWYKVFGKSPIYDLFPCQTNTFTPTSSTTLLADIFLRINSDESGYYESRLTEDLKLDSEGFLNVVGKMYGLTFNEKWSVRVVGEAVLVDYVGETMQGEYRGGFVYKREKEVDKSFTDSISKYVDLSSYSKIDNSCPATVNGRGSIVREKGEVNGGEWKDLIFGEGGIGDWVNPGWRGEYDQK

InterPro domains:
  IPR010788 VDE lipocalin domain [PF07137] (6-219)
  IPR012674 Calycin [G3DSA:2.40.128.20] (77-238)
  IPR012674 Calycin [SSF50814] (79-220)
  IPR022272 Lipocalin family conserved site [PS00213] (88-101)
  IPR044682 Violaxanthin de-epoxidase [PTHR33970] (6-231)